Protein AF-A0A8J5V7V9-F1 (afdb_monomer)

Secondary structure (DSSP, 8-state):
-------------------------TT-TT---EEETTEE--TTS-----TTPEEEESSSGGGEEE-------------PPPPHHHHHHHHHHHHHHHHHHHHHHHHHHHHHHHHHHHHHHHHHHHHHHHHHHHHHHHHHHHHHHHHHHHHHHHHHHHHHHHHHHHHHHHHHHHHHHHHHHHHHHHHHHHHHHHHHHHHHHHHHHHHHHHHHHHHHHHHHHHHHHHHHHHHHHHHHHHHHHHHHHHHHHHHHHH-SB-TTT--B-------HHHHHHHHHHHHTS-HHHHHHHHHHHHHHHHHHHHTT-----PPP------

Structure (mmCIF, N/CA/C/O backbone):
data_AF-A0A8J5V7V9-F1
#
_entry.id   AF-A0A8J5V7V9-F1
#
loop_
_atom_site.group_PDB
_atom_site.id
_atom_site.type_symbol
_atom_site.label_atom_id
_atom_site.label_alt_id
_atom_site.label_comp_id
_atom_site.label_asym_id
_atom_site.label_entity_id
_atom_site.label_seq_id
_atom_site.pdbx_PDB_ins_code
_atom_site.Cartn_x
_atom_site.Cartn_y
_atom_site.Cartn_z
_atom_site.occupancy
_atom_site.B_iso_or_equiv
_atom_site.auth_seq_id
_atom_site.auth_comp_id
_atom_site.auth_asym_id
_atom_site.auth_atom_id
_atom_site.pdbx_PDB_model_num
ATOM 1 N N . MET A 1 1 ? -59.036 23.280 126.747 1.00 37.75 1 MET A N 1
ATOM 2 C CA . MET A 1 1 ? -60.287 23.952 126.378 1.00 37.75 1 MET A CA 1
ATOM 3 C C . MET A 1 1 ? -60.929 23.162 125.249 1.00 37.75 1 MET A C 1
ATOM 5 O O . MET A 1 1 ? -60.373 23.171 124.161 1.00 37.75 1 MET A O 1
ATOM 9 N N . ASP A 1 2 ? -61.987 22.383 125.440 1.00 35.53 2 ASP A N 1
ATOM 10 C CA . ASP A 1 2 ? -62.626 21.907 126.677 1.00 35.53 2 ASP A CA 1
ATOM 11 C C . ASP A 1 2 ? -63.242 20.525 126.376 1.00 35.53 2 ASP A C 1
ATOM 13 O O . ASP A 1 2 ? -63.658 20.267 125.251 1.00 35.53 2 ASP A O 1
ATOM 17 N N . SER A 1 3 ? -63.050 19.524 127.238 1.00 30.91 3 SER A N 1
ATOM 18 C CA . SER A 1 3 ? -63.931 19.228 128.384 1.00 30.91 3 SER A CA 1
ATOM 19 C C . SER A 1 3 ? -65.360 18.928 127.886 1.00 30.91 3 SER A C 1
ATOM 21 O O . SER A 1 3 ? -66.128 19.851 127.655 1.00 30.91 3 SER A O 1
ATOM 23 N N . SER A 1 4 ? -65.673 17.695 127.465 1.00 30.33 4 SER A N 1
ATOM 24 C CA . SER A 1 4 ? -65.945 16.490 128.290 1.00 30.33 4 SER A CA 1
ATOM 25 C C . SER A 1 4 ? -67.398 16.395 128.767 1.00 30.33 4 SER A C 1
ATOM 27 O O . SER A 1 4 ? -67.925 17.386 129.259 1.00 30.33 4 SER A O 1
ATOM 29 N N . THR A 1 5 ? -67.926 15.154 128.810 1.00 31.28 5 THR A N 1
ATOM 30 C CA . THR A 1 5 ? -69.019 14.682 129.712 1.00 31.28 5 THR A CA 1
ATOM 31 C C . THR A 1 5 ? -70.408 15.347 129.528 1.00 31.28 5 THR A C 1
ATOM 33 O O . THR A 1 5 ? -70.499 16.444 129.005 1.00 31.28 5 THR A O 1
ATOM 36 N N . SER A 1 6 ? -71.573 14.802 129.902 1.00 31.25 6 SER A N 1
ATOM 37 C CA . SER A 1 6 ? -72.083 13.469 130.315 1.00 31.25 6 SER A CA 1
ATOM 38 C C . SER A 1 6 ? -73.637 13.609 130.439 1.00 31.25 6 SER A C 1
ATOM 40 O O . SER A 1 6 ? -74.148 14.651 130.040 1.00 31.25 6 SER A O 1
ATOM 42 N N . ASN A 1 7 ? -74.495 12.715 130.956 1.00 30.55 7 ASN A N 1
ATOM 43 C CA . ASN A 1 7 ? -74.452 11.335 131.479 1.00 30.55 7 ASN A CA 1
ATOM 44 C C . ASN A 1 7 ? -75.907 10.788 131.496 1.00 30.55 7 ASN A C 1
ATOM 46 O O . ASN A 1 7 ? -76.802 11.620 131.598 1.00 30.55 7 ASN A O 1
ATOM 50 N N . GLU A 1 8 ? -76.104 9.454 131.550 1.00 33.84 8 GLU A N 1
ATOM 51 C CA . GLU A 1 8 ? -77.221 8.777 132.283 1.00 33.84 8 GLU A CA 1
ATOM 52 C C . GLU A 1 8 ? -78.686 9.160 131.916 1.00 33.84 8 GLU A C 1
ATOM 54 O O . GLU A 1 8 ? -78.959 10.050 131.121 1.00 33.84 8 GLU A O 1
ATOM 59 N N . ASP A 1 9 ? -79.742 8.575 132.487 1.00 32.31 9 ASP 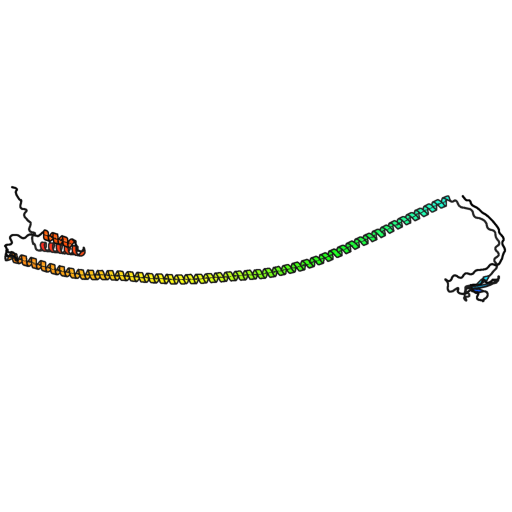A N 1
ATOM 60 C CA . ASP A 1 9 ? -80.143 7.164 132.657 1.00 32.31 9 ASP A CA 1
ATOM 61 C C . ASP A 1 9 ? -81.687 7.183 132.761 1.00 32.31 9 ASP A C 1
ATOM 63 O O . ASP A 1 9 ? -82.261 8.187 133.189 1.00 32.31 9 ASP A O 1
ATOM 67 N N . GLY A 1 10 ? -82.409 6.111 132.401 1.00 34.97 10 GLY A N 1
ATOM 68 C CA . GLY A 1 10 ? -83.882 6.177 132.475 1.00 34.97 10 GLY A CA 1
ATOM 69 C C . GLY A 1 10 ? -84.661 4.979 131.942 1.00 34.97 10 GLY A C 1
ATOM 70 O O . GLY A 1 10 ? -85.450 5.112 131.011 1.00 34.97 10 GLY A O 1
ATOM 71 N N . ASN A 1 11 ? -84.459 3.801 132.527 1.00 37.38 11 ASN A N 1
ATOM 72 C CA . ASN A 1 11 ? -85.149 2.578 132.116 1.00 37.38 11 ASN A CA 1
ATOM 73 C C . ASN A 1 11 ? -86.635 2.569 132.548 1.00 37.38 11 ASN A C 1
ATOM 75 O O . ASN A 1 11 ? -86.927 2.632 133.743 1.00 37.38 11 ASN A O 1
ATOM 79 N N . LYS A 1 12 ? -87.572 2.407 131.603 1.00 35.22 12 LYS A N 1
ATOM 80 C CA . LYS A 1 12 ? -88.967 2.029 131.891 1.00 35.22 12 LYS A CA 1
ATOM 81 C C . LYS A 1 12 ? -89.493 1.105 130.790 1.00 35.22 12 LYS A C 1
ATOM 83 O O . LYS A 1 12 ? -89.632 1.515 129.643 1.00 35.22 12 LYS A O 1
ATOM 88 N N . ILE A 1 13 ? -89.757 -0.148 131.152 1.00 33.56 13 ILE A N 1
ATOM 89 C CA . ILE A 1 13 ? -90.238 -1.192 130.241 1.00 33.56 13 ILE A CA 1
ATOM 90 C C . ILE A 1 13 ? -91.763 -1.245 130.332 1.00 33.56 13 ILE A C 1
ATOM 92 O O . ILE A 1 13 ? -92.304 -1.618 131.372 1.00 33.56 13 ILE A O 1
ATOM 96 N N . GLU A 1 14 ? -92.443 -0.910 129.239 1.00 35.53 14 GLU A N 1
ATOM 97 C CA . GLU A 1 14 ? -93.861 -1.214 129.030 1.00 35.53 14 GLU A CA 1
ATOM 98 C C . GLU A 1 14 ? -93.955 -2.351 128.002 1.00 35.53 14 GLU A C 1
ATOM 100 O O . GLU A 1 14 ? -93.303 -2.325 126.958 1.00 35.53 14 GLU A O 1
ATOM 105 N N . ALA A 1 15 ? -94.683 -3.412 128.353 1.00 39.28 15 ALA A N 1
ATOM 106 C CA . ALA A 1 15 ? -94.743 -4.641 127.571 1.00 39.28 15 ALA A CA 1
ATOM 107 C C . ALA A 1 15 ? -95.921 -4.585 126.594 1.00 39.28 15 ALA A C 1
ATOM 109 O O . ALA A 1 15 ? -97.026 -5.002 126.935 1.00 39.28 15 ALA A O 1
ATOM 110 N N . GLU A 1 16 ? -95.684 -4.091 125.379 1.00 37.75 16 GLU A N 1
ATOM 111 C CA . GLU A 1 16 ? -96.718 -4.010 124.347 1.00 37.75 16 GLU A CA 1
ATOM 112 C C . GLU A 1 16 ? -96.283 -4.641 123.018 1.00 37.75 16 GLU A C 1
ATOM 114 O O . GLU A 1 16 ? -95.283 -4.261 122.418 1.00 37.75 16 GLU A O 1
ATOM 119 N N . ASN A 1 17 ? -97.110 -5.585 122.557 1.00 41.16 17 ASN A N 1
ATOM 120 C CA . ASN A 1 17 ? -97.296 -6.014 121.168 1.00 41.16 17 ASN A CA 1
ATOM 121 C C . ASN A 1 17 ? -96.030 -6.384 120.366 1.00 41.16 17 ASN A C 1
ATOM 123 O O . ASN A 1 17 ? -95.376 -5.545 119.750 1.00 41.16 17 ASN A O 1
ATOM 127 N N . MET A 1 18 ? -95.766 -7.691 120.240 1.00 40.62 18 MET A N 1
ATOM 128 C CA . MET A 1 18 ? -94.764 -8.218 119.306 1.00 40.62 18 MET A CA 1
ATOM 129 C C . MET A 1 18 ? -95.224 -8.023 117.847 1.00 40.62 18 MET A C 1
ATOM 131 O O . MET A 1 18 ? -95.853 -8.895 117.249 1.00 40.62 18 MET A O 1
ATOM 135 N N . ILE A 1 19 ? -94.910 -6.864 117.264 1.00 45.25 19 ILE A N 1
ATOM 136 C CA . ILE A 1 19 ? -95.163 -6.563 115.850 1.00 45.25 19 ILE A CA 1
ATOM 137 C C . ILE A 1 19 ? -94.121 -7.297 114.997 1.00 45.25 19 ILE A C 1
ATOM 139 O O . ILE A 1 19 ? -92.975 -6.864 114.875 1.00 45.25 19 ILE A O 1
ATOM 143 N N . VAL A 1 20 ? -94.522 -8.404 114.368 1.00 48.47 20 VAL A N 1
ATOM 144 C CA . VAL A 1 20 ? -93.667 -9.129 113.419 1.00 48.47 20 VAL A CA 1
ATOM 145 C C . VAL A 1 20 ? -93.658 -8.394 112.074 1.00 48.47 20 VAL A C 1
ATOM 147 O O . VAL A 1 20 ? -94.521 -8.599 111.220 1.00 48.47 20 VAL A O 1
ATOM 150 N N . LEU A 1 21 ? -92.663 -7.528 111.871 1.00 42.34 21 LEU A N 1
ATOM 151 C CA . LEU A 1 21 ? -92.401 -6.882 110.581 1.00 42.34 21 LEU A CA 1
ATOM 152 C C . LEU A 1 21 ? -91.771 -7.880 109.598 1.00 42.34 21 LEU A C 1
ATOM 154 O O . LEU A 1 21 ? -90.550 -8.013 109.520 1.00 42.34 21 LEU A O 1
ATOM 158 N N . VAL A 1 22 ? -92.604 -8.571 108.815 1.00 48.69 22 VAL A N 1
ATOM 159 C CA . VAL A 1 22 ? -92.125 -9.442 107.732 1.00 48.69 22 VAL A CA 1
ATOM 160 C C . VAL A 1 22 ? -91.756 -8.603 106.509 1.00 48.69 22 VAL A C 1
ATOM 162 O O . VAL A 1 22 ? -92.592 -8.303 105.657 1.00 48.69 22 VAL A O 1
ATOM 165 N N . LYS A 1 23 ? -90.477 -8.242 106.400 1.00 42.81 23 LYS A N 1
ATOM 166 C CA . LYS A 1 23 ? -89.925 -7.625 105.192 1.00 42.81 23 LYS A CA 1
ATOM 167 C C . LYS A 1 23 ? -89.575 -8.719 104.179 1.00 42.81 23 LYS A C 1
ATOM 169 O O . LYS A 1 23 ? -88.664 -9.506 104.407 1.00 42.81 23 LYS A O 1
ATOM 174 N N . CYS A 1 24 ? -90.311 -8.780 103.071 1.00 46.19 24 CYS A N 1
ATOM 175 C CA . CYS A 1 24 ? -90.005 -9.690 101.969 1.00 46.19 24 CYS A CA 1
ATOM 176 C C . CYS A 1 24 ? -89.075 -8.990 100.971 1.00 46.19 24 CYS A C 1
ATOM 178 O O . CYS A 1 24 ? -89.521 -8.116 100.222 1.00 46.19 24 CYS A O 1
ATOM 180 N N . ASP A 1 25 ? -87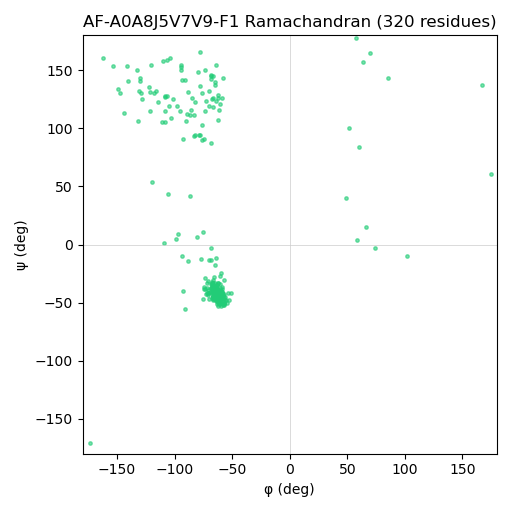.799 -9.371 100.952 1.00 42.38 25 ASP A N 1
ATOM 181 C CA . ASP A 1 25 ? -86.854 -8.870 99.955 1.00 42.38 25 ASP A CA 1
ATOM 182 C C . ASP A 1 25 ? -87.201 -9.416 98.557 1.00 42.38 25 ASP A C 1
ATOM 184 O O . ASP A 1 25 ? -87.670 -10.545 98.396 1.00 42.38 25 ASP A O 1
ATOM 188 N N . LYS A 1 26 ? -87.039 -8.575 97.528 1.00 50.69 26 LYS A N 1
ATOM 189 C CA . LYS A 1 26 ? -87.636 -8.759 96.187 1.00 50.69 26 LYS A CA 1
ATOM 190 C C . LYS A 1 26 ? -86.964 -9.825 95.303 1.00 50.69 26 LYS A C 1
ATOM 192 O O . LYS A 1 26 ? -87.270 -9.899 94.117 1.00 50.69 26 LYS A O 1
ATOM 197 N N . GLU A 1 27 ? -86.066 -10.638 95.848 1.00 52.38 27 GLU A N 1
ATOM 198 C CA . GLU A 1 27 ? -85.157 -11.486 95.061 1.00 52.38 27 GLU A CA 1
ATOM 199 C C . GLU A 1 27 ? -85.604 -12.951 94.924 1.00 52.38 27 GLU A C 1
ATOM 201 O O . GLU A 1 27 ? -84.898 -13.749 94.313 1.00 52.38 27 GLU A O 1
ATOM 206 N N . ASN A 1 28 ? -86.793 -13.318 95.422 1.00 51.34 28 ASN A N 1
ATOM 207 C CA . ASN A 1 28 ? -87.363 -14.649 95.194 1.00 51.34 28 ASN A CA 1
ATOM 208 C C . ASN A 1 28 ? -88.837 -14.583 94.725 1.00 51.34 28 ASN A C 1
ATOM 210 O O . ASN A 1 28 ? -89.722 -14.286 95.534 1.00 51.34 28 ASN A O 1
ATOM 214 N N . PRO A 1 29 ? -89.136 -14.855 93.436 1.00 55.72 29 PRO A N 1
ATOM 215 C CA . PRO A 1 29 ? -90.473 -14.666 92.866 1.00 55.72 29 PRO A CA 1
ATOM 216 C C . PRO A 1 29 ? -91.531 -15.663 93.371 1.00 55.72 29 PRO A C 1
ATOM 218 O O . PRO A 1 29 ? -92.719 -15.414 93.179 1.00 55.72 29 PRO A O 1
ATOM 221 N N . GLU A 1 30 ? -91.147 -16.757 94.040 1.00 55.12 30 GLU A N 1
ATOM 222 C CA . GLU A 1 30 ? -92.106 -17.727 94.601 1.00 55.12 30 GLU A CA 1
ATOM 223 C C . GLU A 1 30 ? -92.772 -17.256 95.913 1.00 55.12 30 GLU A C 1
ATOM 225 O O . GLU A 1 30 ? -93.771 -17.833 96.343 1.00 55.12 30 GLU A O 1
ATOM 230 N N . LEU A 1 31 ? -92.264 -16.191 96.545 1.00 57.28 31 LEU A N 1
ATOM 231 C CA . LEU A 1 31 ? -92.756 -15.650 97.823 1.00 57.28 31 LEU A CA 1
ATOM 232 C C . LEU A 1 31 ? -93.554 -14.345 97.625 1.00 57.28 31 LEU A C 1
ATOM 234 O O . LEU A 1 31 ? -93.394 -13.367 98.354 1.00 57.28 31 LEU A O 1
ATOM 238 N N . SER A 1 32 ? -94.429 -14.316 96.614 1.00 58.75 32 SER A N 1
ATOM 239 C CA . SER A 1 32 ? -95.159 -13.105 96.214 1.00 58.75 32 SER A CA 1
ATOM 240 C C . SER A 1 32 ? -96.172 -12.599 97.246 1.00 58.75 32 SER A C 1
ATOM 242 O O . SER A 1 32 ? -96.380 -11.390 97.323 1.00 58.75 32 SER A O 1
ATOM 244 N N . ASP A 1 33 ? -96.779 -13.476 98.050 1.00 69.62 33 ASP A N 1
ATOM 245 C CA . ASP A 1 33 ? -97.974 -13.165 98.845 1.00 69.62 33 ASP A CA 1
ATOM 246 C C . ASP A 1 33 ? -97.954 -13.794 100.242 1.00 69.62 33 ASP A C 1
ATOM 248 O O . ASP A 1 33 ? -97.556 -14.950 100.414 1.00 69.62 33 ASP A O 1
ATOM 252 N N . ILE A 1 34 ? -98.437 -13.033 101.230 1.00 73.38 34 ILE A N 1
ATOM 253 C CA . ILE A 1 34 ? -98.563 -13.447 102.632 1.00 73.38 34 ILE A CA 1
ATOM 254 C C . ILE A 1 34 ? -100.046 -13.649 102.945 1.00 73.38 34 ILE A C 1
A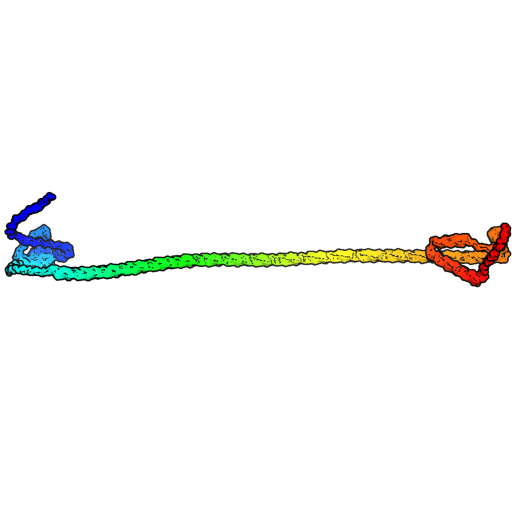TOM 256 O O . ILE A 1 34 ? -100.861 -12.747 102.744 1.00 73.38 34 ILE A O 1
ATOM 260 N N . TYR A 1 35 ? -100.392 -14.822 103.468 1.00 74.50 35 TYR A N 1
ATOM 261 C CA . TYR A 1 35 ? -101.744 -15.166 103.892 1.00 74.50 35 TYR A CA 1
ATOM 262 C C . TYR A 1 35 ? -101.769 -15.455 105.392 1.00 74.50 35 TYR A C 1
ATOM 264 O O . TYR A 1 35 ? -100.988 -16.274 105.877 1.00 74.50 35 TYR A O 1
ATOM 272 N N . ILE A 1 36 ? -102.704 -14.844 106.119 1.00 75.19 36 ILE A N 1
ATOM 273 C CA . ILE A 1 36 ? -102.995 -15.175 107.520 1.00 75.19 36 ILE A CA 1
ATOM 274 C C . ILE A 1 36 ? -104.409 -15.755 107.574 1.00 75.19 36 ILE A C 1
ATOM 276 O O . ILE A 1 36 ? -105.361 -15.143 107.095 1.00 75.19 36 ILE A O 1
ATOM 280 N N . ASN A 1 37 ? -104.546 -16.982 108.087 1.00 70.25 37 ASN A N 1
ATOM 281 C CA . ASN A 1 37 ? -105.817 -17.723 108.151 1.00 70.25 37 ASN A CA 1
ATOM 282 C C . ASN A 1 37 ? -106.610 -17.745 106.820 1.00 70.25 37 ASN A C 1
ATOM 284 O O . ASN A 1 37 ? -107.837 -17.679 106.814 1.00 70.25 37 ASN A O 1
ATOM 288 N N . LYS A 1 38 ? -105.896 -17.896 105.690 1.00 68.94 38 LYS A N 1
ATOM 289 C CA . LYS A 1 38 ? -106.385 -17.861 104.288 1.00 68.94 38 LYS A CA 1
ATOM 290 C C . LYS A 1 38 ? -106.761 -16.480 103.722 1.00 68.94 38 LYS A C 1
ATOM 292 O O . LYS A 1 38 ? -107.046 -16.404 102.530 1.00 68.94 38 LYS A O 1
ATOM 297 N N . ASN A 1 39 ? -106.695 -15.401 104.497 1.00 71.12 39 ASN A N 1
ATOM 298 C CA . ASN A 1 39 ? -106.875 -14.040 103.984 1.00 71.12 39 ASN A CA 1
ATOM 299 C C . ASN A 1 39 ? -105.526 -13.477 103.510 1.00 71.12 39 ASN A C 1
ATOM 301 O O . ASN A 1 39 ? -104.541 -13.573 104.241 1.00 71.12 39 ASN A O 1
ATOM 305 N N . ASN A 1 40 ? -105.467 -12.900 102.305 1.00 72.81 40 ASN A N 1
ATOM 306 C CA . ASN A 1 40 ? -104.272 -12.200 101.811 1.00 72.81 40 ASN A CA 1
ATOM 307 C C . ASN A 1 40 ? -104.081 -10.892 102.599 1.00 72.81 40 ASN A C 1
ATOM 309 O O . ASN A 1 40 ? -105.040 -10.142 102.800 1.00 72.81 40 ASN A O 1
ATOM 313 N N . VAL A 1 41 ? -102.859 -10.639 103.066 1.00 73.88 41 VAL A N 1
ATOM 314 C CA . VAL A 1 41 ? -102.520 -9.484 103.903 1.00 73.88 41 VAL A CA 1
ATOM 315 C C . VAL A 1 41 ? -101.690 -8.490 103.096 1.00 73.88 41 VAL A C 1
ATOM 317 O O . VAL A 1 41 ? -100.663 -8.837 102.514 1.00 73.88 41 VAL A O 1
ATOM 320 N N . ASN A 1 42 ? -102.129 -7.229 103.082 1.00 66.06 42 ASN A N 1
ATOM 321 C CA . ASN A 1 42 ? -101.430 -6.154 102.387 1.00 66.06 42 ASN A CA 1
ATOM 322 C C . ASN A 1 42 ? -100.072 -5.869 103.059 1.00 66.06 42 ASN A C 1
ATOM 324 O O . ASN A 1 42 ? -100.019 -5.595 104.257 1.00 66.06 42 ASN A O 1
ATOM 328 N N . LYS A 1 43 ? -98.995 -5.894 102.265 1.00 64.12 43 LYS A N 1
ATOM 329 C CA . LYS A 1 43 ? -97.597 -5.741 102.706 1.00 64.12 43 LYS A CA 1
ATOM 330 C C . LYS A 1 43 ? -97.298 -4.416 103.415 1.00 64.12 43 LYS A C 1
ATOM 332 O O . LYS A 1 43 ? -96.373 -4.370 104.218 1.00 64.12 43 LYS A O 1
ATOM 337 N N . ASP A 1 44 ? -98.087 -3.374 103.155 1.00 58.66 44 ASP A N 1
ATOM 338 C CA . ASP A 1 44 ? -97.843 -2.019 103.662 1.00 58.66 44 ASP A CA 1
ATOM 339 C C . ASP A 1 44 ? -98.647 -1.685 104.937 1.00 58.66 44 ASP A C 1
ATOM 341 O O . ASP A 1 44 ? -98.680 -0.530 105.368 1.00 58.66 44 ASP A O 1
ATOM 345 N N . LYS A 1 45 ? -99.322 -2.668 105.559 1.00 62.34 45 LYS A N 1
ATOM 346 C CA . LYS A 1 45 ? -100.029 -2.485 106.840 1.00 62.34 45 LYS A CA 1
ATOM 347 C C . LYS A 1 45 ? -99.674 -3.581 107.853 1.00 62.34 45 LYS A C 1
ATOM 349 O O . LYS A 1 45 ? -99.764 -4.758 107.511 1.00 62.34 45 LYS A O 1
ATOM 354 N N . PRO A 1 46 ? -99.335 -3.230 109.110 1.00 62.97 46 PRO A N 1
ATOM 355 C CA . PRO A 1 46 ? -99.103 -4.224 110.152 1.00 62.97 46 PRO A CA 1
ATOM 356 C C . PRO A 1 46 ? -100.399 -4.985 110.462 1.00 62.97 46 PRO A C 1
ATOM 358 O O . PRO A 1 46 ? -101.471 -4.387 110.568 1.00 62.97 46 PRO A O 1
ATOM 361 N N . TYR A 1 47 ? -100.289 -6.302 110.626 1.00 66.19 47 TYR A N 1
ATOM 362 C CA . TYR A 1 47 ? -101.400 -7.184 110.980 1.00 66.19 47 TYR A CA 1
ATOM 363 C C . TYR A 1 47 ? -101.133 -7.814 112.349 1.00 66.19 47 TYR A C 1
ATOM 365 O O . TYR A 1 47 ? -100.038 -8.312 112.600 1.00 66.19 47 TYR A O 1
ATOM 373 N N . VAL A 1 48 ? -102.127 -7.790 113.238 1.00 66.44 48 VAL A N 1
ATOM 374 C CA . VAL A 1 48 ? -102.006 -8.341 114.596 1.00 66.44 48 VAL A CA 1
ATOM 375 C C . VAL A 1 48 ? -102.333 -9.833 114.566 1.00 66.44 48 VAL A C 1
ATOM 377 O O . VAL A 1 48 ? -103.477 -10.219 114.329 1.00 66.44 48 VAL A O 1
ATOM 380 N N . THR A 1 49 ? -101.322 -10.672 114.790 1.00 65.50 49 THR A N 1
ATOM 381 C CA . THR A 1 49 ? -101.464 -12.132 114.890 1.00 65.50 49 THR A CA 1
ATOM 382 C C . THR A 1 49 ? -101.704 -12.575 116.328 1.00 65.50 49 THR A C 1
ATOM 384 O O . THR A 1 49 ? -101.054 -12.077 117.246 1.00 65.50 49 THR A O 1
ATOM 387 N N . HIS A 1 50 ? -102.566 -13.568 116.510 1.00 68.06 50 HIS A N 1
ATOM 388 C CA . HIS A 1 50 ? -102.871 -14.191 117.795 1.00 68.06 50 HIS A CA 1
ATOM 389 C C . HIS A 1 50 ? -102.240 -15.591 117.886 1.00 68.06 50 HIS A C 1
ATOM 391 O O . HIS A 1 50 ? -101.925 -16.230 116.878 1.00 68.06 50 HIS A O 1
ATOM 397 N N . ILE A 1 51 ? -102.049 -16.091 119.109 1.00 67.62 51 ILE A N 1
ATOM 398 C CA . ILE A 1 51 ? -101.553 -17.455 119.340 1.00 67.62 51 ILE A CA 1
ATOM 399 C C . ILE A 1 51 ? -102.567 -18.450 118.751 1.00 67.62 51 ILE A C 1
ATOM 401 O O . ILE A 1 51 ? -103.750 -18.399 119.079 1.00 67.62 51 ILE A O 1
ATOM 405 N N . GLY A 1 52 ? -102.100 -19.347 117.878 1.00 66.75 52 GLY A N 1
ATOM 406 C CA . GLY A 1 52 ? -102.939 -20.264 117.098 1.00 66.75 52 GLY A CA 1
ATOM 407 C C . GLY A 1 52 ? -103.169 -19.868 115.631 1.00 66.75 52 GLY A C 1
ATOM 408 O O . GLY A 1 52 ? -103.659 -20.703 114.871 1.00 66.75 52 GLY A O 1
ATOM 409 N N . ASP A 1 53 ? -102.783 -18.661 115.201 1.00 76.50 53 ASP A N 1
ATOM 410 C CA . ASP A 1 53 ? -102.913 -18.242 113.797 1.00 76.50 53 ASP A CA 1
ATOM 411 C C . ASP A 1 53 ? -101.976 -19.015 112.854 1.00 76.50 53 ASP A C 1
ATOM 413 O O . ASP A 1 53 ? -100.836 -19.350 113.196 1.00 76.50 53 ASP A O 1
ATOM 417 N N . PHE A 1 54 ? -102.450 -19.250 111.624 1.00 71.06 54 PHE A N 1
ATOM 418 C CA . PHE A 1 54 ? -101.662 -19.829 110.537 1.00 71.06 54 PHE A CA 1
ATOM 419 C C . PHE A 1 54 ? -101.128 -18.748 109.598 1.00 71.06 54 PHE A C 1
ATOM 421 O O . PHE A 1 54 ? -101.910 -18.078 108.919 1.00 71.06 54 PHE A O 1
ATOM 428 N N . ILE A 1 55 ? -99.803 -18.660 109.490 1.00 75.94 55 ILE A N 1
ATOM 429 C CA . ILE A 1 55 ? -99.096 -17.783 108.551 1.00 75.94 55 ILE A CA 1
ATOM 430 C C . ILE A 1 55 ? -98.620 -18.639 107.375 1.00 75.94 55 ILE A C 1
ATOM 432 O O . ILE A 1 55 ? -97.948 -19.654 107.573 1.00 75.94 55 ILE A O 1
ATOM 436 N N . GLN A 1 56 ? -98.976 -18.257 106.151 1.00 75.31 56 GLN A N 1
ATOM 437 C CA . GLN A 1 56 ? -98.609 -18.976 104.936 1.00 75.31 56 GLN A CA 1
ATOM 438 C C . GLN A 1 56 ? -97.990 -18.027 103.906 1.00 75.31 56 GLN A C 1
ATOM 440 O O . GLN A 1 56 ? -98.562 -16.987 103.583 1.00 75.31 56 GLN A O 1
ATOM 445 N N . PHE A 1 57 ? -96.838 -18.416 103.362 1.00 68.56 57 PHE A N 1
ATOM 446 C CA . PHE A 1 57 ? -96.141 -17.680 102.308 1.00 68.56 57 PHE A CA 1
ATOM 447 C C . PHE A 1 57 ? -96.337 -18.407 100.971 1.00 68.56 57 PHE A C 1
ATOM 449 O O . PHE A 1 57 ? -95.935 -19.564 100.835 1.00 68.56 57 PHE A O 1
ATOM 456 N N . SER A 1 58 ? -96.958 -17.738 99.992 1.00 68.06 58 SER A N 1
ATOM 457 C CA . SER A 1 58 ? -97.503 -18.296 98.736 1.00 68.06 58 SER A CA 1
ATOM 458 C C . SER A 1 58 ? -98.753 -19.188 98.879 1.00 68.06 58 SER A C 1
ATOM 460 O O . SER A 1 58 ? -99.076 -19.713 99.944 1.00 68.06 58 SER A O 1
ATOM 462 N N . VAL A 1 59 ? -99.437 -19.432 97.754 1.00 66.12 59 VAL A N 1
ATOM 463 C CA . VAL A 1 59 ? -100.538 -20.414 97.637 1.00 66.12 59 VAL A CA 1
ATOM 464 C C . VAL A 1 59 ? -100.101 -21.872 97.867 1.00 66.12 59 VAL A C 1
ATOM 466 O O . VAL A 1 59 ? -100.949 -22.741 98.060 1.00 66.12 59 VAL A O 1
ATOM 469 N N . SER A 1 60 ? -98.796 -22.160 97.902 1.00 63.75 60 SER A N 1
ATOM 470 C CA . SER A 1 60 ? -98.264 -23.498 98.173 1.00 63.75 60 SER A CA 1
ATOM 471 C C . SER A 1 60 ? -98.354 -23.858 99.658 1.00 63.75 60 SER A C 1
ATOM 473 O O . SER A 1 60 ? -97.863 -23.132 100.522 1.00 63.75 60 SER A O 1
ATOM 475 N N . HIS A 1 61 ? -98.895 -25.037 99.974 1.00 61.28 61 HIS A N 1
ATOM 476 C CA . HIS A 1 61 ? -98.959 -25.543 101.353 1.00 61.28 61 HIS A CA 1
ATOM 477 C C . HIS A 1 61 ? -97.593 -25.905 101.969 1.00 61.28 61 HIS A C 1
ATOM 479 O O . HIS A 1 61 ? -97.544 -26.257 103.146 1.00 61.28 61 HIS A O 1
ATOM 485 N N . LYS A 1 62 ? -96.484 -25.805 101.217 1.00 60.34 62 LYS A N 1
ATOM 486 C CA . LYS A 1 62 ? -95.126 -26.102 101.711 1.00 60.34 62 LYS A CA 1
ATOM 487 C C . LYS A 1 62 ? -94.636 -25.143 102.804 1.00 60.34 62 LYS A C 1
ATOM 489 O O . LYS A 1 62 ? -93.825 -25.551 103.627 1.00 60.34 62 LYS A O 1
ATOM 494 N N . PHE A 1 63 ? -95.121 -23.900 102.830 1.00 64.12 63 PHE A N 1
ATOM 495 C CA . PHE A 1 63 ? -94.633 -22.842 103.728 1.00 64.12 63 PHE A CA 1
ATOM 496 C C . PHE A 1 63 ? -95.738 -22.329 104.656 1.00 64.12 63 PHE A C 1
ATOM 498 O O . PHE A 1 63 ? -96.040 -21.136 104.689 1.00 64.12 63 PHE A O 1
ATOM 505 N N . LYS A 1 64 ? -96.378 -23.255 105.382 1.00 66.69 64 LYS A N 1
ATOM 506 C CA . LYS A 1 64 ? -97.440 -22.966 106.351 1.00 66.69 64 LYS A CA 1
ATOM 507 C C . LYS A 1 64 ? -96.934 -23.175 107.781 1.00 66.69 64 LYS A C 1
ATOM 509 O O . LYS A 1 64 ? -96.663 -24.301 108.190 1.00 66.69 64 LYS A O 1
ATOM 514 N N . PHE A 1 65 ? -96.870 -22.091 108.541 1.00 71.06 65 PHE A N 1
ATOM 515 C CA . PHE A 1 65 ? -96.420 -22.043 109.931 1.00 71.06 65 PHE A CA 1
ATOM 516 C C . PHE A 1 65 ? -97.606 -21.752 110.861 1.00 71.06 65 PHE A C 1
ATOM 518 O O . PHE A 1 65 ? -98.627 -21.224 110.418 1.00 71.06 65 PHE A O 1
ATOM 525 N N . TYR A 1 66 ? -97.489 -22.101 112.143 1.00 66.25 66 TYR A N 1
ATOM 526 C CA . TYR A 1 66 ? -98.490 -21.781 113.165 1.00 66.25 66 TYR A CA 1
ATOM 527 C C . TYR A 1 66 ? -97.821 -21.150 114.386 1.00 66.25 66 TYR A C 1
ATOM 529 O O . TYR A 1 66 ? -96.726 -21.560 114.776 1.00 66.25 66 TYR A O 1
ATOM 537 N N . VAL A 1 67 ? -98.465 -20.145 114.978 1.00 66.31 67 VAL A N 1
ATOM 538 C CA . VAL A 1 67 ? -97.927 -19.425 116.142 1.00 66.31 67 VAL A CA 1
ATOM 539 C C . VAL A 1 67 ? -98.222 -20.212 117.420 1.00 66.31 67 VAL A C 1
ATOM 541 O O . VAL A 1 67 ? -99.384 -20.480 117.729 1.00 66.31 67 VAL A O 1
ATOM 544 N N . LYS A 1 68 ? -97.179 -20.563 118.182 1.00 54.75 68 LYS A N 1
ATOM 545 C CA . LYS A 1 68 ? -97.280 -21.233 119.488 1.00 54.75 68 LYS A CA 1
ATOM 546 C C . LYS A 1 68 ? -96.424 -20.505 120.524 1.00 54.75 68 LYS A C 1
ATOM 548 O O . LYS A 1 68 ? -95.336 -20.036 120.208 1.00 54.75 68 LYS A O 1
ATOM 553 N N . GLU A 1 69 ? -96.922 -20.441 121.752 1.00 48.81 69 GLU A N 1
ATOM 554 C CA . GLU A 1 69 ? -96.224 -19.860 122.899 1.00 48.81 69 GLU A CA 1
ATOM 555 C C . GLU A 1 69 ? -94.956 -20.654 123.271 1.00 48.81 69 GLU A C 1
ATOM 557 O O . GLU A 1 69 ? -94.948 -21.890 123.234 1.00 48.81 69 GLU A O 1
ATOM 562 N N . PHE A 1 70 ? -93.888 -19.936 123.628 1.00 46.25 70 PHE A N 1
ATOM 563 C CA . PHE A 1 70 ? -92.587 -20.490 124.006 1.00 46.25 70 PHE A CA 1
ATOM 564 C C . PHE A 1 70 ? -92.242 -20.028 125.426 1.00 46.25 70 PHE A C 1
ATOM 566 O O . PHE A 1 70 ? -92.067 -18.835 125.663 1.00 46.25 70 PHE A O 1
ATOM 573 N N . ILE A 1 71 ? -92.166 -20.966 126.374 1.00 45.09 71 ILE A N 1
ATOM 574 C CA . ILE A 1 71 ? -91.853 -20.689 127.783 1.00 45.09 71 ILE A CA 1
ATOM 575 C C . ILE A 1 71 ? -90.467 -21.263 128.079 1.00 45.09 71 ILE A C 1
ATOM 577 O O . ILE A 1 71 ? -90.311 -22.478 128.208 1.00 45.09 71 ILE A O 1
ATOM 581 N N . GLU A 1 72 ? -89.462 -20.395 128.187 1.00 45.09 72 GLU A N 1
ATOM 582 C CA . GLU A 1 72 ? -88.075 -20.790 128.449 1.00 45.09 72 GLU A CA 1
ATOM 583 C C . GLU A 1 72 ? -87.697 -20.527 129.917 1.00 45.09 72 GLU A C 1
ATOM 585 O O . GLU A 1 72 ? -87.554 -19.388 130.354 1.00 45.09 72 GLU A O 1
ATOM 590 N N . ASN A 1 73 ? -87.547 -21.605 130.694 1.00 37.28 73 ASN A N 1
ATOM 591 C CA . ASN A 1 73 ? -87.160 -21.569 132.108 1.00 37.28 73 ASN A CA 1
ATOM 592 C C . ASN A 1 73 ? -85.721 -22.095 132.286 1.00 37.28 73 ASN A C 1
ATOM 594 O O . ASN A 1 73 ? -85.514 -23.309 132.260 1.00 37.28 73 ASN A O 1
ATOM 598 N N . GLY A 1 74 ? -84.730 -21.229 132.538 1.00 38.06 74 GLY A N 1
ATOM 599 C CA . GLY A 1 74 ? -83.383 -21.676 132.945 1.00 38.06 74 GLY A CA 1
ATOM 600 C C . GLY A 1 74 ? -82.279 -20.598 132.899 1.00 38.06 74 GLY A C 1
ATOM 601 O 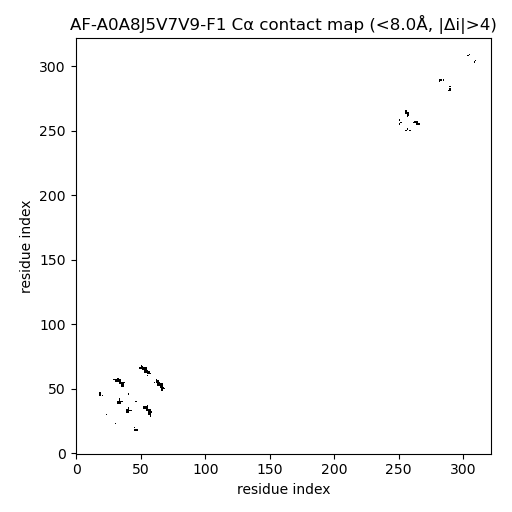O . GLY A 1 74 ? -82.225 -19.842 131.934 1.00 38.06 74 GLY A O 1
ATOM 602 N N . PRO A 1 75 ? -81.379 -20.494 133.905 1.00 44.62 75 PRO A N 1
ATOM 603 C CA . PRO A 1 75 ? -80.450 -19.363 134.031 1.00 44.62 75 PRO A CA 1
ATOM 604 C C . PRO A 1 75 ? -79.054 -19.583 133.409 1.00 44.62 75 PRO A C 1
ATOM 606 O O . PRO A 1 75 ? -78.496 -20.681 133.422 1.00 44.62 75 PRO A O 1
ATOM 609 N N . ALA A 1 76 ? -78.434 -18.490 132.952 1.00 42.00 76 ALA A N 1
ATOM 610 C CA . ALA A 1 76 ? -77.112 -18.480 132.320 1.00 42.00 76 ALA A CA 1
ATOM 611 C C . ALA A 1 76 ? -75.924 -18.552 133.310 1.00 42.00 76 ALA A C 1
ATOM 613 O O . ALA A 1 76 ? -75.958 -17.979 134.400 1.00 42.00 76 ALA A O 1
ATOM 614 N N . LYS A 1 77 ? -74.811 -19.176 132.886 1.00 43.44 77 LYS A N 1
ATOM 615 C CA . LYS A 1 77 ? -73.500 -19.149 133.573 1.00 43.44 77 LYS A CA 1
ATOM 616 C C . LYS A 1 77 ? -72.404 -18.601 132.646 1.00 43.44 77 LYS A C 1
ATOM 618 O O . LYS A 1 77 ? -72.316 -18.999 131.487 1.00 43.44 77 LYS A O 1
ATOM 623 N N . LYS A 1 78 ? -71.555 -17.704 133.165 1.00 46.56 78 LYS A N 1
ATOM 624 C CA . LYS A 1 78 ? -70.428 -17.077 132.438 1.00 46.56 78 LYS A CA 1
ATOM 625 C C . LYS A 1 78 ? -69.260 -18.062 132.227 1.00 46.56 78 LYS A C 1
ATOM 627 O O . LYS A 1 78 ? -69.040 -18.933 133.065 1.00 46.56 78 LYS A O 1
ATOM 632 N N . LYS A 1 79 ? -68.488 -17.889 131.143 1.00 46.00 79 LYS A N 1
ATOM 633 C CA . LYS A 1 79 ? -67.231 -18.622 130.862 1.00 46.00 79 LYS A CA 1
ATOM 634 C C . LYS A 1 79 ? -65.983 -17.761 131.118 1.00 46.00 79 LYS A C 1
ATOM 636 O O . LYS A 1 79 ? -66.062 -16.537 131.184 1.00 46.00 79 LYS A O 1
ATOM 641 N N . GLN A 1 80 ? -64.850 -18.440 131.290 1.00 43.41 80 GLN A N 1
ATOM 642 C CA . GLN A 1 80 ? -63.555 -17.923 131.753 1.00 43.41 80 GLN A CA 1
ATOM 643 C C . GLN A 1 80 ? -62.628 -17.548 130.572 1.00 43.41 80 GLN A C 1
ATOM 645 O O . GLN A 1 80 ? -62.790 -18.078 129.474 1.00 43.41 80 GLN A O 1
ATOM 650 N N . ARG A 1 81 ? -61.682 -16.619 130.783 1.00 40.19 81 ARG A N 1
ATOM 651 C CA . ARG A 1 81 ? -60.812 -16.020 129.745 1.00 40.19 81 ARG A CA 1
ATOM 652 C C . ARG A 1 81 ? -59.473 -16.777 129.626 1.00 40.19 81 ARG A C 1
ATOM 654 O O . ARG A 1 81 ? -58.937 -17.195 130.648 1.00 40.19 81 ARG A O 1
ATOM 661 N N . ILE A 1 82 ? -58.960 -16.952 128.405 1.00 54.78 82 ILE A N 1
ATOM 662 C CA . ILE A 1 82 ? -57.667 -17.607 128.094 1.00 54.78 82 ILE A CA 1
ATOM 663 C C . ILE A 1 82 ? -56.556 -16.544 127.980 1.00 54.78 82 ILE A C 1
ATOM 665 O O . ILE A 1 82 ? -56.854 -15.389 127.678 1.00 54.78 82 ILE A O 1
ATOM 669 N N . ASP A 1 83 ? -55.304 -16.932 128.252 1.00 56.78 83 ASP A N 1
ATOM 670 C CA . ASP A 1 83 ? -54.126 -16.052 128.221 1.00 56.78 83 ASP A CA 1
ATOM 671 C C . ASP A 1 83 ? -53.746 -15.562 126.808 1.00 56.78 83 ASP A C 1
ATOM 673 O O . ASP A 1 83 ? -53.860 -16.277 125.811 1.00 56.78 83 ASP A O 1
ATOM 677 N N . GLU A 1 84 ? -53.266 -14.322 126.746 1.00 56.31 84 GLU A N 1
ATOM 678 C CA . GLU A 1 84 ? -53.118 -13.530 125.523 1.00 56.31 84 GLU A CA 1
ATOM 679 C C . GLU A 1 84 ? -51.714 -13.660 124.890 1.00 56.31 84 GLU A C 1
ATOM 681 O O . GLU A 1 84 ? -51.498 -13.242 123.751 1.00 56.31 84 GLU A O 1
ATOM 686 N N . SER A 1 85 ? -50.749 -14.280 125.586 1.00 58.19 85 SER A N 1
ATOM 687 C CA . SER A 1 85 ? -49.365 -14.434 125.104 1.00 58.19 85 SER A CA 1
ATOM 688 C C . SER A 1 85 ? -49.215 -15.508 124.014 1.00 58.19 85 SER A C 1
ATOM 690 O O . SER A 1 85 ? -48.644 -15.246 122.954 1.00 58.19 85 SER A O 1
ATOM 692 N N . VAL A 1 86 ? -49.802 -16.691 124.226 1.00 61.41 86 VAL A N 1
ATOM 693 C CA . VAL A 1 86 ? -49.731 -17.840 123.301 1.00 61.41 86 VAL A CA 1
ATOM 694 C C . VAL A 1 86 ? -50.467 -17.548 121.991 1.00 61.41 86 VAL A C 1
ATOM 696 O O . VAL A 1 86 ? -49.987 -17.888 120.910 1.00 61.41 86 VAL A O 1
ATOM 699 N N . PHE A 1 87 ? -51.604 -16.851 122.071 1.00 59.28 87 PHE A N 1
ATOM 700 C CA . PHE A 1 87 ? -52.375 -16.442 120.894 1.00 59.28 87 PHE A CA 1
ATOM 701 C C . PHE A 1 87 ? -51.573 -15.474 120.002 1.00 59.28 87 PHE A C 1
ATOM 703 O O . PHE A 1 87 ? -51.636 -15.554 118.776 1.00 59.28 87 PHE A O 1
ATOM 710 N N . ASN A 1 88 ? -50.749 -14.608 120.605 1.00 70.38 88 ASN A N 1
ATOM 711 C CA . ASN A 1 88 ? -49.878 -13.681 119.883 1.00 70.38 88 ASN A CA 1
ATOM 712 C C . ASN A 1 88 ? -48.693 -14.363 119.168 1.00 70.38 88 ASN A C 1
ATOM 714 O O . ASN A 1 88 ? -48.268 -13.872 118.123 1.00 70.38 88 ASN A O 1
ATOM 718 N N . GLU A 1 89 ? -48.149 -15.472 119.680 1.00 74.75 89 GLU A N 1
ATOM 719 C CA . GLU A 1 89 ? -47.087 -16.232 118.990 1.00 74.75 89 GLU A CA 1
ATOM 720 C C . GLU A 1 89 ? -47.615 -16.972 117.754 1.00 74.75 89 GLU A C 1
ATOM 722 O O . GLU A 1 89 ? -47.008 -16.911 116.683 1.00 74.75 89 GLU A O 1
ATOM 727 N N . GLU A 1 90 ? -48.776 -17.616 117.868 1.00 73.50 90 GLU A N 1
ATOM 728 C CA . GLU A 1 90 ? -49.382 -18.338 116.746 1.00 73.50 90 GLU A CA 1
ATOM 729 C C . GLU A 1 90 ? -49.855 -17.369 115.645 1.00 73.50 90 GLU A C 1
ATOM 731 O O . GLU A 1 90 ? -49.614 -17.610 114.462 1.00 73.50 90 GLU A O 1
ATOM 736 N N . ILE A 1 91 ? -50.389 -16.195 116.015 1.00 75.12 91 ILE A N 1
ATOM 737 C CA . ILE A 1 91 ? -50.664 -15.105 115.061 1.00 75.12 91 ILE A CA 1
ATOM 738 C C . ILE A 1 91 ? -49.386 -14.643 114.342 1.00 75.12 91 ILE A C 1
ATOM 740 O O . ILE A 1 91 ? -49.435 -14.381 113.140 1.00 75.12 91 ILE A O 1
ATOM 744 N N . LYS A 1 92 ? -48.234 -14.547 115.025 1.00 78.94 92 LYS A N 1
ATOM 745 C CA . LYS A 1 92 ? -46.957 -14.196 114.371 1.00 78.94 92 LYS A CA 1
ATOM 746 C C . LYS A 1 92 ? -46.520 -15.264 113.368 1.00 78.94 92 LYS A C 1
ATOM 748 O O . LYS A 1 92 ? -46.084 -14.903 112.280 1.00 78.94 92 LYS A O 1
ATOM 753 N N . ARG A 1 93 ? -46.667 -16.556 113.689 1.00 79.50 93 ARG A N 1
ATOM 754 C CA . ARG A 1 93 ? -46.355 -17.656 112.756 1.00 79.50 93 ARG A CA 1
ATOM 755 C C . ARG A 1 93 ? -47.260 -17.655 111.531 1.00 79.50 93 ARG A C 1
ATOM 757 O O . ARG A 1 93 ? -46.763 -17.777 110.416 1.00 79.50 93 ARG A O 1
ATOM 764 N N . GLN A 1 94 ? -48.565 -17.470 111.723 1.00 78.69 94 GLN A N 1
ATOM 765 C CA . GLN A 1 94 ? -49.525 -17.412 110.618 1.00 78.69 94 GLN A CA 1
ATOM 766 C C . GLN A 1 94 ? -49.286 -16.194 109.717 1.00 78.69 94 GLN A C 1
ATOM 768 O O . GLN A 1 94 ? -49.368 -16.325 108.498 1.00 78.69 94 GLN A O 1
ATOM 773 N N . LYS A 1 95 ? -48.910 -15.042 110.292 1.00 81.44 95 LYS A N 1
ATOM 774 C CA . LYS A 1 95 ? -48.464 -13.868 109.525 1.00 81.44 95 LYS A CA 1
ATOM 775 C C . LYS A 1 95 ? -47.185 -14.144 108.739 1.00 81.44 95 LYS A C 1
ATOM 777 O O . LYS A 1 95 ? -47.199 -13.963 107.532 1.00 81.44 95 LYS A O 1
ATOM 782 N N . ALA A 1 96 ? -46.137 -14.668 109.376 1.00 80.38 96 ALA A N 1
ATOM 783 C CA . ALA A 1 96 ? -44.872 -14.973 108.702 1.00 80.38 96 ALA A CA 1
ATOM 784 C C . ALA A 1 96 ? -45.041 -15.981 107.547 1.00 80.38 96 ALA A C 1
ATOM 786 O O . ALA A 1 96 ? -44.465 -15.800 106.480 1.00 80.38 96 ALA A O 1
ATOM 787 N N . PHE A 1 97 ? -45.879 -17.010 107.722 1.00 87.25 97 PHE A N 1
ATOM 788 C CA . PHE A 1 97 ? -46.197 -17.958 106.650 1.00 87.25 97 PHE A CA 1
ATOM 789 C C . PHE A 1 97 ? -47.013 -17.312 105.517 1.00 87.25 97 PHE A C 1
ATOM 791 O O . PHE A 1 97 ? -46.760 -17.585 104.345 1.00 87.25 97 PHE A O 1
ATOM 798 N N . ALA A 1 98 ? -47.975 -16.440 105.837 1.00 83.50 98 ALA A N 1
ATOM 799 C CA . ALA A 1 98 ? -48.722 -15.691 104.827 1.00 83.50 98 ALA A CA 1
ATOM 800 C C . ALA A 1 98 ? -47.813 -14.728 104.039 1.00 83.50 98 ALA A C 1
ATOM 802 O O . ALA A 1 98 ? -47.893 -14.691 102.814 1.00 83.50 98 ALA A O 1
ATOM 803 N N . GLU A 1 99 ? -46.910 -14.024 104.726 1.00 87.19 99 GLU A N 1
ATOM 804 C CA . GLU A 1 99 ? -45.888 -13.145 104.142 1.00 87.19 99 GLU A CA 1
ATOM 805 C C . GLU A 1 99 ? -44.923 -13.929 103.229 1.00 87.19 99 GLU A C 1
ATOM 807 O O . GLU A 1 99 ? -44.613 -13.471 102.130 1.00 87.19 99 GLU A O 1
ATOM 812 N N . GLU A 1 100 ? -44.507 -15.143 103.612 1.00 88.94 100 GLU A N 1
ATOM 813 C CA . GLU A 1 100 ? -43.674 -16.025 102.777 1.00 88.94 100 GLU A CA 1
ATOM 814 C C . GLU A 1 100 ? -44.409 -16.500 101.508 1.00 88.94 100 GLU A C 1
ATOM 816 O O . GLU A 1 100 ? -43.842 -16.482 100.412 1.00 88.94 100 GLU A O 1
ATOM 821 N N . GLN A 1 101 ? -45.690 -16.878 101.613 1.00 86.62 101 GLN A N 1
ATOM 822 C CA . GLN A 1 101 ? -46.504 -17.241 100.443 1.00 86.62 101 GLN A CA 1
ATOM 823 C C . GLN A 1 101 ? -46.786 -16.035 99.533 1.00 86.62 101 GLN A C 1
ATOM 825 O O . GLN A 1 101 ? -46.836 -16.189 98.310 1.00 86.62 101 GLN A O 1
ATOM 830 N N . GLU A 1 102 ? -46.944 -14.836 100.098 1.00 89.06 102 GLU A N 1
ATOM 831 C CA . GLU A 1 102 ? -47.082 -13.592 99.337 1.00 89.06 102 GLU A CA 1
ATOM 832 C C . GLU A 1 102 ? -45.782 -13.252 98.593 1.00 89.06 102 GLU A C 1
ATOM 834 O O . GLU A 1 102 ? -45.827 -12.944 97.401 1.00 89.06 102 GLU A O 1
ATOM 839 N N . LEU A 1 103 ? -44.624 -13.382 99.250 1.00 91.88 103 LEU A N 1
ATOM 840 C CA . LEU A 1 103 ? -43.309 -13.201 98.632 1.00 91.88 103 LEU A CA 1
ATOM 841 C C . LEU A 1 103 ? -43.111 -14.172 97.459 1.00 91.88 103 LEU A C 1
ATOM 843 O O . LEU A 1 103 ? -42.743 -13.755 96.364 1.00 91.88 103 LEU A O 1
ATOM 847 N N . LYS A 1 104 ? -43.439 -15.452 97.658 1.00 92.44 104 LYS A N 1
ATOM 848 C CA . LYS A 1 104 ? -43.314 -16.495 96.632 1.00 92.44 104 LYS A CA 1
ATOM 849 C C . LYS A 1 104 ? -44.287 -16.312 95.465 1.00 92.44 104 LYS A C 1
ATOM 851 O O . LYS A 1 104 ? -43.955 -16.637 94.327 1.00 92.44 104 LYS A O 1
ATOM 856 N N . ARG A 1 105 ? -45.483 -15.766 95.721 1.00 88.75 105 ARG A N 1
ATOM 857 C CA . ARG A 1 105 ? -46.408 -15.329 94.663 1.00 88.75 105 ARG A CA 1
ATOM 858 C C . ARG A 1 105 ? -45.826 -14.176 93.854 1.00 88.75 105 ARG A C 1
ATOM 860 O O . ARG A 1 105 ? -45.841 -14.274 92.634 1.00 88.75 105 ARG A O 1
ATOM 867 N N . LYS A 1 106 ? -45.283 -13.145 94.512 1.00 93.00 106 LYS A N 1
ATOM 868 C CA . LYS A 1 106 ? -44.636 -12.004 93.842 1.00 93.00 106 LYS A CA 1
ATOM 869 C C . LYS A 1 106 ? -43.441 -12.443 93.000 1.00 93.00 106 LYS A C 1
ATOM 871 O O . LYS A 1 106 ? -43.331 -12.011 91.863 1.00 93.00 106 LYS A O 1
ATOM 876 N N . GLU A 1 107 ? -42.607 -13.350 93.507 1.00 94.44 107 GLU A N 1
ATOM 877 C CA . GLU A 1 107 ? -41.473 -13.910 92.760 1.00 94.44 107 GLU A CA 1
ATOM 878 C C . GLU A 1 107 ? -41.932 -14.673 91.503 1.00 94.44 107 GLU A C 1
ATOM 880 O O . GLU A 1 107 ? -41.389 -14.474 90.419 1.00 94.44 107 GLU A O 1
ATOM 885 N N . LEU A 1 108 ? -42.963 -15.520 91.612 1.00 92.75 108 LEU A N 1
ATOM 886 C CA . LEU A 1 108 ? -43.526 -16.234 90.458 1.00 92.75 108 LEU A CA 1
ATOM 887 C C . LEU A 1 108 ? -44.203 -15.289 89.453 1.00 92.75 108 LEU A C 1
ATOM 889 O O . LEU A 1 108 ? -44.100 -15.501 88.248 1.00 92.75 108 LEU A O 1
ATOM 893 N N . GLU A 1 109 ? -44.883 -14.250 89.933 1.00 92.88 109 GLU A N 1
ATOM 894 C CA . GLU A 1 109 ? -45.508 -13.215 89.107 1.00 92.88 109 GLU A CA 1
ATOM 895 C C . GLU A 1 109 ? -44.448 -12.388 88.359 1.00 92.88 109 GLU A C 1
ATOM 897 O O . GLU A 1 109 ? -44.553 -12.210 87.147 1.00 92.88 109 GLU A O 1
ATOM 902 N N . GLU A 1 110 ? -43.362 -12.002 89.031 1.00 95.38 110 GLU A N 1
ATOM 903 C CA . GLU A 1 110 ? -42.198 -11.347 88.428 1.00 95.38 110 GLU A CA 1
ATOM 904 C C . GLU A 1 110 ? -41.495 -12.250 87.398 1.00 95.38 110 GLU A C 1
ATOM 906 O O . GLU A 1 110 ? -41.164 -11.794 86.303 1.00 95.38 110 GLU A O 1
ATOM 911 N N . GLN A 1 111 ? -41.332 -13.549 87.678 1.00 94.75 111 GLN A N 1
ATOM 912 C CA . GLN A 1 111 ? -40.804 -14.513 86.704 1.00 94.75 111 GLN A CA 1
ATOM 913 C C . GLN A 1 111 ? -41.707 -14.652 85.468 1.00 94.75 111 GLN A C 1
ATOM 915 O O . GLN A 1 111 ? -41.194 -14.735 84.351 1.00 94.75 111 GLN A O 1
ATOM 920 N N . LEU A 1 112 ? -43.035 -14.658 85.634 1.00 93.25 112 LEU A N 1
ATOM 921 C CA . LEU A 1 112 ? -43.985 -14.711 84.517 1.00 93.25 112 LEU A CA 1
ATOM 922 C C . LEU A 1 112 ? -43.943 -13.432 83.672 1.00 93.25 112 LEU A C 1
ATOM 924 O O . LEU A 1 112 ? -43.881 -13.528 82.446 1.00 93.25 112 LEU A O 1
ATOM 928 N N . VAL A 1 113 ? -43.907 -12.256 84.305 1.00 95.75 113 VAL A N 1
ATOM 929 C CA . VAL A 1 113 ? -43.775 -10.959 83.619 1.00 95.75 113 VAL A CA 1
ATOM 930 C C . VAL A 1 113 ? -42.442 -10.868 82.871 1.00 95.75 113 VAL A C 1
ATOM 932 O O . VAL A 1 113 ? -42.422 -10.479 81.704 1.00 95.75 113 VAL A O 1
ATOM 935 N N . ASN A 1 114 ? -41.335 -11.294 83.486 1.00 94.69 114 ASN A N 1
ATOM 936 C CA . ASN A 1 114 ? -40.027 -11.323 82.828 1.00 94.69 114 ASN A CA 1
ATOM 937 C C . ASN A 1 114 ? -40.012 -12.289 81.632 1.00 94.69 114 ASN A C 1
ATOM 939 O O . ASN A 1 114 ? -39.548 -11.909 80.561 1.00 94.69 114 ASN A O 1
ATOM 943 N N . ARG A 1 115 ? -40.597 -13.490 81.755 1.00 95.12 115 ARG A N 1
ATOM 944 C CA . ARG A 1 115 ? -40.739 -14.445 80.636 1.00 95.12 115 ARG A CA 1
ATOM 945 C C . ARG A 1 115 ? -41.611 -13.910 79.499 1.00 95.12 115 ARG A C 1
ATOM 947 O O . ARG A 1 115 ? -41.285 -14.137 78.337 1.00 95.12 115 ARG A O 1
ATOM 954 N N . GLN A 1 116 ? -42.705 -13.212 79.810 1.00 94.06 116 GLN A N 1
ATOM 955 C CA . GLN A 1 116 ? -43.543 -12.558 78.799 1.00 94.06 116 GLN A CA 1
ATOM 956 C C . GLN A 1 116 ? -42.766 -11.458 78.074 1.00 94.06 116 GLN A C 1
ATOM 958 O O . GLN A 1 116 ? -42.743 -11.443 76.847 1.00 94.06 116 GLN A O 1
ATOM 963 N N . LYS A 1 117 ? -42.047 -10.612 78.817 1.00 96.06 117 LYS A N 1
ATOM 964 C CA . LYS A 1 117 ? -41.198 -9.561 78.253 1.00 96.06 117 LYS A CA 1
ATOM 965 C C . LYS A 1 117 ? -40.073 -10.120 77.374 1.00 96.06 117 LYS A C 1
ATOM 967 O O . LYS A 1 117 ? -39.865 -9.626 76.273 1.00 96.06 117 LYS A O 1
ATOM 972 N N . GLU A 1 118 ? -39.397 -11.187 77.804 1.00 96.12 118 GLU A N 1
ATOM 973 C CA . GLU A 1 118 ? -38.413 -11.911 76.983 1.00 96.12 118 GLU A CA 1
ATOM 974 C C . GLU A 1 118 ? -39.037 -12.454 75.687 1.00 96.12 118 GLU A C 1
ATOM 976 O O . GLU A 1 118 ? -38.427 -12.375 74.620 1.00 96.12 118 GLU A O 1
ATOM 981 N N . GLN A 1 119 ? -40.259 -12.990 75.754 1.00 94.06 119 GLN A N 1
ATOM 982 C CA . GLN A 1 119 ? -40.977 -13.501 74.586 1.00 94.06 119 GLN A CA 1
ATOM 983 C C . GLN A 1 119 ? -41.396 -12.376 73.621 1.00 94.06 119 GLN A C 1
ATOM 985 O O . GLN A 1 119 ? -41.325 -12.561 72.405 1.00 94.06 119 GLN A O 1
ATOM 990 N N . GLU A 1 120 ? -41.798 -11.215 74.140 1.00 95.38 120 GLU A N 1
ATOM 991 C CA . GLU A 1 120 ? -42.101 -10.012 73.356 1.00 95.38 120 GLU A CA 1
ATOM 992 C C . GLU A 1 120 ? -40.841 -9.435 72.693 1.00 95.38 120 GLU A C 1
ATOM 994 O O . GLU A 1 120 ? -40.848 -9.212 71.481 1.00 95.38 120 GLU A O 1
ATOM 999 N N . ASP A 1 121 ? -39.734 -9.299 73.432 1.00 96.12 121 ASP A N 1
ATOM 1000 C CA . ASP A 1 121 ? -38.433 -8.849 72.911 1.00 96.12 121 ASP A CA 1
ATOM 1001 C C . ASP A 1 121 ? -37.904 -9.790 71.810 1.00 96.12 121 ASP A C 1
ATOM 1003 O O . ASP A 1 121 ? -37.413 -9.338 70.771 1.00 96.12 121 ASP A O 1
ATOM 1007 N N . LEU A 1 122 ? -38.016 -11.111 71.999 1.00 96.25 122 LEU A N 1
ATOM 1008 C CA . LEU A 1 122 ? -37.624 -12.102 70.989 1.00 96.25 122 LEU A CA 1
ATOM 1009 C C . LEU A 1 122 ? -38.514 -12.044 69.743 1.00 96.25 122 LEU A C 1
ATOM 1011 O O . LEU A 1 122 ? -38.007 -12.184 68.628 1.00 96.25 122 LEU A O 1
ATOM 1015 N N . LYS A 1 123 ? -39.820 -11.814 69.911 1.00 96.50 123 LYS A N 1
ATOM 1016 C CA . LYS A 1 123 ? -40.749 -11.657 68.788 1.00 96.50 123 LYS A CA 1
ATOM 1017 C C . LYS A 1 123 ? -40.456 -10.382 67.996 1.00 96.50 123 LYS A C 1
ATOM 1019 O O . LYS A 1 123 ? -40.360 -10.453 66.776 1.00 96.50 123 LYS A O 1
ATOM 1024 N N . ALA A 1 124 ? -40.219 -9.258 68.674 1.00 96.62 124 ALA A N 1
ATOM 1025 C CA . ALA A 1 124 ? -39.840 -8.000 68.033 1.00 96.62 124 ALA A CA 1
ATOM 1026 C C . ALA A 1 124 ? -38.551 -8.146 67.202 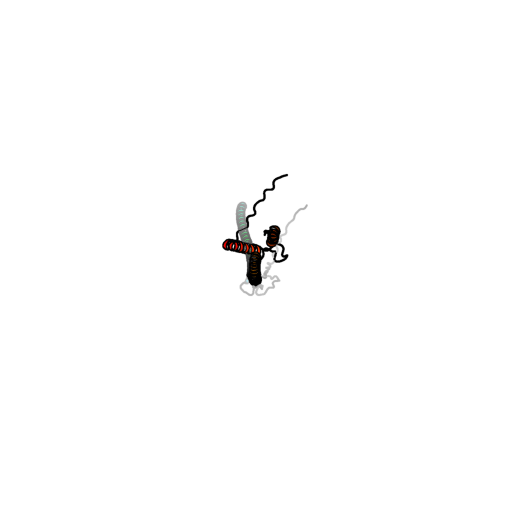1.00 96.62 124 ALA A C 1
ATOM 1028 O O . ALA A 1 124 ? -38.506 -7.712 66.051 1.00 96.62 124 ALA A O 1
ATOM 1029 N N . ARG A 1 125 ? -37.533 -8.839 67.737 1.00 96.75 125 ARG A N 1
ATOM 1030 C CA . ARG A 1 125 ? -36.300 -9.163 66.994 1.00 96.75 125 ARG A CA 1
ATOM 1031 C C . ARG A 1 125 ? -36.554 -10.058 65.783 1.00 96.75 125 ARG A C 1
ATOM 1033 O O . ARG A 1 125 ? -35.922 -9.861 64.749 1.00 96.75 125 ARG A O 1
ATOM 1040 N N . LEU A 1 126 ? -37.449 -11.042 65.889 1.00 96.19 126 LEU A N 1
ATOM 1041 C CA . LEU A 1 126 ? -37.798 -11.903 64.757 1.00 96.19 126 LEU A CA 1
ATOM 1042 C C . LEU A 1 126 ? -38.491 -11.105 63.645 1.00 96.19 126 LEU A C 1
ATOM 1044 O O . LEU A 1 126 ? -38.115 -11.245 62.484 1.00 96.19 126 LEU A O 1
ATOM 1048 N N . ASP A 1 127 ? -39.445 -10.240 63.995 1.00 96.00 127 ASP A N 1
ATOM 1049 C CA . ASP A 1 127 ? -40.151 -9.383 63.037 1.00 96.00 127 ASP A CA 1
ATOM 1050 C C . ASP A 1 127 ? -39.183 -8.386 62.353 1.00 96.00 127 ASP A C 1
ATOM 1052 O O . ASP A 1 127 ? -39.256 -8.176 61.139 1.00 96.00 127 ASP A O 1
ATOM 1056 N N . GLU A 1 128 ? -38.205 -7.841 63.088 1.00 97.06 128 GLU A N 1
ATOM 1057 C CA . GLU A 1 128 ? -37.133 -6.990 62.544 1.00 97.06 128 GLU A CA 1
ATOM 1058 C C . GLU A 1 128 ? -36.189 -7.754 61.591 1.00 97.06 128 GLU A C 1
ATOM 1060 O O . GLU A 1 128 ? -35.865 -7.266 60.502 1.00 97.06 128 GLU A O 1
ATOM 1065 N N . ILE A 1 129 ? -35.797 -8.985 61.940 1.00 96.12 129 ILE A N 1
ATOM 1066 C CA . ILE A 1 129 ? -34.991 -9.863 61.073 1.00 96.12 129 ILE A CA 1
ATOM 1067 C C . ILE A 1 129 ? -35.769 -10.248 59.806 1.00 96.12 129 ILE A C 1
ATOM 1069 O O . ILE A 1 129 ? -35.208 -10.244 58.711 1.00 96.12 129 ILE A O 1
ATOM 1073 N N . MET A 1 130 ? -37.067 -10.541 59.919 1.00 95.31 130 MET A N 1
ATOM 1074 C CA . MET A 1 130 ? -37.911 -10.869 58.767 1.00 95.31 130 MET A CA 1
ATOM 1075 C C . MET A 1 130 ? -38.052 -9.676 57.817 1.00 95.31 130 MET A C 1
ATOM 1077 O O . MET A 1 130 ? -37.887 -9.836 56.607 1.00 95.31 130 MET A O 1
ATOM 1081 N N . LYS A 1 131 ? -38.277 -8.471 58.354 1.00 96.19 131 LYS A N 1
ATOM 1082 C CA . LYS A 1 131 ? -38.353 -7.241 57.557 1.00 96.19 131 LYS A CA 1
ATOM 1083 C C . LYS A 1 131 ? -37.025 -6.923 56.861 1.00 96.19 131 LYS A C 1
ATOM 1085 O O . LYS A 1 131 ? -37.014 -6.677 55.658 1.00 96.19 131 LYS A O 1
ATOM 1090 N N . THR A 1 132 ? -35.905 -6.966 57.584 1.00 95.50 132 THR A N 1
ATOM 1091 C CA . THR A 1 132 ? -34.576 -6.688 57.002 1.00 95.50 132 THR A CA 1
ATOM 1092 C C . THR A 1 132 ? -34.175 -7.724 55.953 1.00 95.50 132 THR A C 1
ATOM 1094 O O . THR A 1 132 ? -33.603 -7.350 54.929 1.00 95.50 132 THR A O 1
ATOM 1097 N N . LYS A 1 133 ? -34.539 -9.000 56.141 1.00 95.06 133 LYS A N 1
ATOM 1098 C CA . LYS A 1 133 ? -34.387 -10.041 55.119 1.00 95.06 133 LYS A CA 1
ATOM 1099 C C . LYS A 1 133 ? -35.195 -9.719 53.857 1.00 95.06 133 LYS A C 1
ATOM 1101 O O . LYS A 1 133 ? -34.627 -9.738 52.772 1.00 95.06 133 LYS A O 1
ATOM 1106 N N . GLN A 1 134 ? -36.480 -9.389 53.992 1.00 94.00 134 GLN A N 1
ATOM 1107 C CA . GLN A 1 134 ? -37.350 -9.090 52.849 1.00 94.00 134 GLN A CA 1
ATOM 1108 C C . GLN A 1 134 ? -36.877 -7.843 52.075 1.00 94.00 134 GLN A C 1
ATOM 1110 O O . GLN A 1 134 ? -36.883 -7.826 50.845 1.00 94.00 134 GLN A O 1
ATOM 1115 N N . GLU A 1 135 ? -36.387 -6.818 52.780 1.00 94.06 135 GLU A N 1
ATOM 1116 C CA . GLU A 1 135 ? -35.747 -5.650 52.162 1.00 94.06 135 GLU A CA 1
ATOM 1117 C C . GLU A 1 135 ? -34.418 -5.987 51.462 1.00 94.06 135 GLU A C 1
ATOM 1119 O O . GLU A 1 135 ? -34.069 -5.340 50.474 1.00 94.06 135 GLU A O 1
ATOM 1124 N N . ALA A 1 136 ? -33.649 -6.954 51.971 1.00 92.88 136 ALA A N 1
ATOM 1125 C CA . ALA A 1 136 ? -32.404 -7.404 51.350 1.00 92.88 136 ALA A CA 1
ATOM 1126 C C . ALA A 1 136 ? -32.655 -8.265 50.100 1.00 92.88 136 ALA A C 1
ATOM 1128 O O . ALA A 1 136 ? -31.948 -8.102 49.107 1.00 92.88 136 ALA A O 1
ATOM 1129 N N . GLU A 1 137 ? -33.678 -9.124 50.124 1.00 93.12 137 GLU A N 1
ATOM 1130 C CA . GLU A 1 137 ? -34.120 -9.914 48.967 1.00 93.12 137 GLU A CA 1
ATOM 1131 C C . GLU A 1 137 ? -34.558 -8.989 47.819 1.00 93.12 137 GLU A C 1
ATOM 1133 O O . GLU A 1 137 ? -33.998 -9.084 46.728 1.00 93.12 137 GLU A O 1
ATOM 1138 N N . GLY A 1 138 ? -35.421 -7.996 48.081 1.00 92.88 138 GLY A N 1
ATOM 1139 C CA . GLY A 1 138 ? -35.834 -7.017 47.062 1.00 92.88 138 GLY A CA 1
ATOM 1140 C C . GLY A 1 138 ? -34.667 -6.214 46.464 1.00 92.88 138 GLY A C 1
ATOM 1141 O O . GLY A 1 138 ? -34.558 -6.089 45.246 1.00 92.88 138 GLY A O 1
ATOM 1142 N N . LYS A 1 139 ? -33.721 -5.746 47.295 1.00 94.56 139 LYS A N 1
ATOM 1143 C CA . LYS A 1 139 ? -32.497 -5.067 46.815 1.00 94.56 139 LYS A CA 1
ATOM 1144 C C . LYS A 1 139 ? -31.619 -5.984 45.955 1.00 94.56 139 LYS A C 1
ATOM 1146 O O . LYS A 1 139 ? -30.969 -5.507 45.027 1.00 94.56 139 LYS A O 1
ATOM 1151 N N . SER A 1 140 ? -31.585 -7.286 46.247 1.00 93.94 140 SER A N 1
ATOM 1152 C CA . SER A 1 140 ? -30.848 -8.260 45.436 1.00 93.94 140 SER A CA 1
ATOM 1153 C C . SER A 1 140 ? -31.528 -8.519 44.089 1.00 93.94 140 SER A C 1
ATOM 1155 O O . SER A 1 140 ? -30.831 -8.648 43.085 1.00 93.94 140 SER A O 1
ATOM 1157 N N . GLU A 1 141 ? -32.862 -8.557 44.038 1.00 94.56 141 GLU A N 1
ATOM 1158 C CA . GLU A 1 141 ? -33.627 -8.674 42.789 1.00 94.56 141 GLU A CA 1
ATOM 1159 C C . GLU A 1 141 ? -33.426 -7.446 41.884 1.00 94.56 141 GLU A C 1
ATOM 1161 O O . GLU A 1 141 ? -33.104 -7.602 40.705 1.00 94.56 141 GLU A O 1
ATOM 1166 N N . GLU A 1 142 ? -33.501 -6.230 42.441 1.00 95.50 142 GLU A N 1
ATOM 1167 C CA . GLU A 1 142 ? -33.205 -4.979 41.723 1.00 95.50 142 GLU A CA 1
ATOM 1168 C C . GLU A 1 142 ? -31.781 -4.967 41.137 1.00 95.50 142 GLU A C 1
ATOM 1170 O O . GLU A 1 142 ? -31.575 -4.576 39.983 1.00 95.50 142 GLU A O 1
ATOM 1175 N N . GLN A 1 143 ? -30.790 -5.431 41.907 1.00 95.19 143 GLN A N 1
ATOM 1176 C CA . GLN A 1 143 ? -29.405 -5.557 41.442 1.00 95.19 143 GLN A CA 1
ATOM 1177 C C . GLN A 1 143 ? -29.264 -6.583 40.312 1.00 95.19 143 GLN A C 1
ATOM 1179 O O . GLN A 1 143 ? -28.567 -6.307 39.336 1.00 95.19 143 GLN A O 1
ATOM 1184 N N . ASN A 1 144 ? -29.940 -7.730 40.399 1.00 95.00 144 ASN A N 1
ATOM 1185 C CA . ASN A 1 144 ? -29.906 -8.760 39.358 1.00 95.00 144 ASN A CA 1
ATOM 1186 C C . ASN A 1 144 ? -30.529 -8.271 38.038 1.00 95.00 144 ASN A C 1
ATOM 1188 O O . ASN A 1 144 ? -29.961 -8.506 36.968 1.00 95.00 144 ASN A O 1
ATOM 1192 N N . GLU A 1 145 ? -31.647 -7.540 38.091 1.00 96.38 145 GLU A N 1
ATOM 1193 C CA . GLU A 1 145 ? -32.265 -6.968 36.886 1.00 96.38 145 GLU A CA 1
ATOM 1194 C C . GLU A 1 145 ? -31.371 -5.876 36.263 1.00 96.38 145 GLU A C 1
ATOM 1196 O O . GLU A 1 145 ? -31.236 -5.808 35.039 1.00 96.38 145 GLU A O 1
ATOM 1201 N N . LEU A 1 146 ? -30.679 -5.070 37.082 1.00 97.38 146 LEU A N 1
ATOM 1202 C CA . LEU A 1 146 ? -29.687 -4.103 36.598 1.00 97.38 146 LEU A CA 1
ATOM 1203 C C . LEU A 1 146 ? -28.469 -4.787 35.954 1.00 97.38 146 LEU A C 1
ATOM 1205 O O . LEU A 1 146 ? -28.032 -4.355 34.887 1.00 97.38 146 LEU A O 1
ATOM 1209 N N . ILE A 1 147 ? -27.935 -5.855 36.561 1.00 97.06 147 ILE A N 1
ATOM 1210 C CA . ILE A 1 147 ? -26.824 -6.646 36.003 1.00 97.06 147 ILE A CA 1
ATOM 1211 C C . ILE A 1 147 ? -27.207 -7.177 34.621 1.00 97.06 147 ILE A C 1
ATOM 1213 O O . ILE A 1 147 ? -26.488 -6.934 33.656 1.00 97.06 147 ILE A O 1
ATOM 1217 N N . LYS A 1 148 ? -28.379 -7.801 34.494 1.00 97.44 148 LYS A N 1
ATOM 1218 C CA . LYS A 1 148 ? -28.904 -8.317 33.223 1.00 97.44 148 LYS A CA 1
ATOM 1219 C C . LYS A 1 148 ? -29.030 -7.226 32.150 1.00 97.44 148 LYS A C 1
ATOM 1221 O O . LYS A 1 148 ? -28.577 -7.414 31.023 1.00 97.44 148 LYS A O 1
ATOM 1226 N N . GLN A 1 149 ? -29.556 -6.047 32.500 1.00 97.50 149 GLN A N 1
ATOM 1227 C CA . GLN A 1 149 ? -29.613 -4.904 31.576 1.00 97.50 149 GLN A CA 1
ATOM 1228 C C . GLN A 1 149 ? -28.225 -4.401 31.146 1.00 97.50 149 GLN A C 1
ATOM 1230 O O . GLN A 1 149 ? -28.067 -3.924 30.019 1.00 97.50 149 GLN A O 1
ATOM 1235 N N . LEU A 1 150 ? -27.227 -4.455 32.032 1.00 96.94 150 LEU A N 1
ATOM 1236 C CA . LEU A 1 150 ? -25.846 -4.093 31.710 1.00 96.94 150 LEU A CA 1
ATOM 1237 C C . LEU A 1 150 ? -25.187 -5.152 30.819 1.00 96.94 150 LEU A C 1
ATOM 1239 O O . LEU A 1 150 ? -24.553 -4.786 29.833 1.00 96.94 150 LEU A O 1
ATOM 1243 N N . GLU A 1 151 ? -25.389 -6.440 31.097 1.00 97.31 151 GLU A N 1
ATOM 1244 C CA . GLU A 1 151 ? -24.918 -7.538 30.249 1.00 97.31 151 GLU A CA 1
ATOM 1245 C C . GLU A 1 151 ? -25.478 -7.450 28.828 1.00 97.31 151 GLU A C 1
ATOM 1247 O O . GLU A 1 151 ? -24.727 -7.589 27.867 1.00 97.31 151 GLU A O 1
ATOM 1252 N N . ASP A 1 152 ? -26.776 -7.187 28.672 1.00 97.38 152 ASP A N 1
ATOM 1253 C CA . ASP A 1 152 ? -27.403 -7.086 27.351 1.00 97.38 152 ASP A CA 1
ATOM 1254 C C . ASP A 1 152 ? -26.927 -5.841 26.579 1.00 97.38 152 ASP A C 1
AT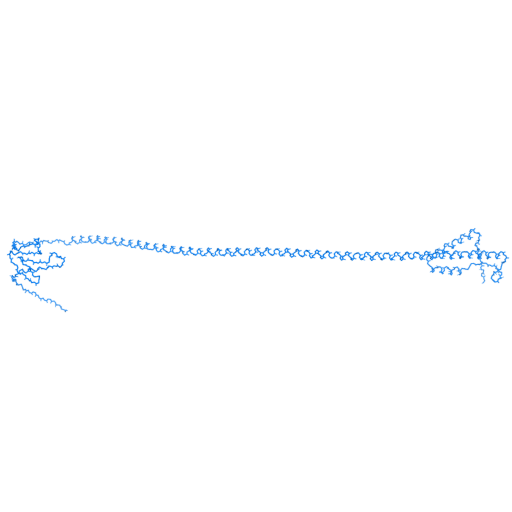OM 1256 O O . ASP A 1 152 ? -26.703 -5.911 25.368 1.00 97.38 152 ASP A O 1
ATOM 1260 N N . LYS A 1 153 ? -26.650 -4.727 27.275 1.00 97.62 153 LYS A N 1
ATOM 1261 C CA . LYS A 1 153 ? -25.973 -3.555 26.685 1.00 97.62 153 LYS A CA 1
ATOM 1262 C C . LYS A 1 153 ? -24.534 -3.861 26.264 1.00 97.62 153 LYS A C 1
ATOM 1264 O O . LYS A 1 153 ? -24.120 -3.413 25.198 1.00 97.62 153 LYS A O 1
ATOM 1269 N N . ILE A 1 154 ? -23.785 -4.624 27.063 1.00 97.88 154 ILE A N 1
ATOM 1270 C CA . ILE A 1 154 ? -22.417 -5.054 26.734 1.00 97.88 154 ILE A CA 1
ATOM 1271 C C . ILE A 1 154 ? -22.430 -5.982 25.513 1.00 97.88 154 ILE A C 1
ATOM 1273 O O . ILE A 1 154 ? -21.655 -5.760 24.587 1.00 97.88 154 ILE A O 1
ATOM 1277 N N . LYS A 1 155 ? -23.345 -6.961 25.451 1.00 97.69 155 LYS A N 1
ATOM 1278 C CA . LYS A 1 155 ? -23.522 -7.843 24.281 1.00 97.69 155 LYS A CA 1
ATOM 1279 C C . LYS A 1 155 ? -23.799 -7.024 23.017 1.00 97.69 155 LYS A C 1
ATOM 1281 O O . LYS A 1 155 ? -23.068 -7.161 22.043 1.00 97.69 155 LYS A O 1
ATOM 1286 N N . ALA A 1 156 ? -24.775 -6.113 23.061 1.00 97.50 156 ALA A N 1
ATOM 1287 C CA . ALA A 1 156 ? -25.099 -5.243 21.929 1.00 97.50 156 ALA A CA 1
ATOM 1288 C C . ALA A 1 156 ? -23.921 -4.338 21.510 1.00 97.50 156 ALA A C 1
ATOM 1290 O O . ALA A 1 156 ? -23.684 -4.153 20.317 1.00 97.50 156 ALA A O 1
ATOM 1291 N N . GLY A 1 157 ? -23.156 -3.809 22.472 1.00 97.75 157 GLY A N 1
ATOM 1292 C CA . GLY A 1 157 ? -21.933 -3.046 22.208 1.00 97.75 157 GLY A CA 1
ATOM 1293 C C . GLY A 1 157 ? -20.862 -3.876 21.495 1.00 97.75 157 GLY A C 1
ATOM 1294 O O . GLY A 1 157 ? -20.344 -3.446 20.466 1.00 97.75 157 GLY A O 1
ATOM 1295 N N . ASN A 1 158 ? -20.593 -5.090 21.983 1.00 97.81 158 ASN A N 1
ATOM 1296 C CA . ASN A 1 158 ? -19.624 -6.020 21.394 1.00 97.81 158 ASN A CA 1
ATOM 1297 C C . ASN A 1 158 ? -20.030 -6.467 19.977 1.00 97.81 158 ASN A C 1
ATOM 1299 O O . ASN A 1 158 ? -19.172 -6.630 19.109 1.00 97.81 158 ASN A O 1
ATOM 1303 N N . GLU A 1 159 ? -21.330 -6.646 19.724 1.00 97.88 159 GLU A N 1
ATOM 1304 C CA . GLU A 1 159 ? -21.881 -6.964 18.399 1.00 97.88 159 GLU A CA 1
ATOM 1305 C C . GLU A 1 159 ? -21.572 -5.835 17.397 1.00 97.88 159 GLU A C 1
ATOM 1307 O O . GLU A 1 159 ? -21.055 -6.078 16.305 1.00 97.88 159 GLU A O 1
ATOM 1312 N N . VAL A 1 160 ? -21.822 -4.581 17.799 1.00 97.56 160 VAL A N 1
ATOM 1313 C CA . VAL A 1 160 ? -21.539 -3.381 16.993 1.00 97.56 160 VAL A CA 1
ATOM 1314 C C . VAL A 1 160 ? -20.036 -3.181 16.796 1.00 97.56 160 VAL A C 1
ATOM 1316 O O . VAL A 1 160 ? -19.610 -2.855 15.688 1.00 97.56 160 VAL A O 1
ATOM 1319 N N . GLU A 1 161 ? -19.218 -3.410 17.826 1.00 97.69 161 GLU A N 1
ATOM 1320 C CA . GLU A 1 161 ? -17.760 -3.344 17.705 1.00 97.69 161 GLU A CA 1
ATOM 1321 C C . GLU A 1 161 ? -17.243 -4.396 16.715 1.00 97.69 161 GLU A C 1
ATOM 1323 O O . GLU A 1 161 ? -16.466 -4.068 15.820 1.00 97.69 161 GLU A O 1
ATOM 1328 N N . THR A 1 162 ? -17.737 -5.633 16.803 1.00 98.19 162 THR A N 1
ATOM 1329 C CA . THR A 1 162 ? -17.363 -6.725 15.892 1.00 98.19 162 THR A CA 1
ATOM 1330 C C . THR A 1 162 ? -17.735 -6.390 14.444 1.00 98.19 162 THR A C 1
ATOM 1332 O O . THR A 1 162 ? -16.910 -6.552 13.543 1.00 98.19 162 THR A O 1
ATOM 1335 N N . GLN A 1 163 ? -18.937 -5.855 14.203 1.00 98.25 163 GLN A N 1
ATOM 1336 C CA . GLN A 1 163 ? -19.354 -5.385 12.875 1.00 98.25 163 GLN A CA 1
ATOM 1337 C C . GLN A 1 163 ? -18.478 -4.227 12.372 1.00 98.25 163 GLN A C 1
ATOM 1339 O O . GLN A 1 163 ? -18.095 -4.202 11.201 1.00 98.25 163 GLN A O 1
ATOM 1344 N N . LEU A 1 164 ? -18.119 -3.274 13.237 1.00 98.25 164 LEU A N 1
ATOM 1345 C CA . LEU A 1 164 ? -17.251 -2.154 12.873 1.00 98.25 164 LEU A CA 1
ATOM 1346 C C . LEU A 1 164 ? -15.831 -2.624 12.524 1.00 98.25 164 LEU A C 1
ATOM 1348 O O . LEU A 1 164 ? -15.275 -2.171 11.524 1.00 98.25 164 LEU A O 1
ATOM 1352 N N . GLN A 1 165 ? -15.272 -3.562 13.294 1.00 98.25 165 GLN A N 1
ATOM 1353 C CA . GLN A 1 165 ? -13.979 -4.188 13.009 1.00 98.25 165 GLN A CA 1
ATOM 1354 C C . GLN A 1 165 ? -14.010 -4.931 11.662 1.00 98.25 165 GLN A C 1
ATOM 1356 O O . GLN A 1 165 ? -13.134 -4.706 10.828 1.00 98.25 165 GLN A O 1
ATOM 1361 N N . GLN A 1 166 ? -15.047 -5.736 11.394 1.00 98.25 166 GLN A N 1
ATOM 1362 C CA . GLN A 1 166 ? -15.233 -6.424 10.107 1.00 98.25 166 GLN A CA 1
ATOM 1363 C C . GLN A 1 166 ? -15.305 -5.438 8.930 1.00 98.25 166 GLN A C 1
ATOM 1365 O O . GLN A 1 166 ? -14.569 -5.590 7.952 1.00 98.25 166 GLN A O 1
ATOM 1370 N N . ASN A 1 167 ? -16.127 -4.389 9.048 1.00 98.25 167 ASN A N 1
ATOM 1371 C CA . ASN A 1 167 ? -16.251 -3.335 8.038 1.00 98.25 167 ASN A CA 1
ATOM 1372 C C . ASN A 1 167 ? -14.916 -2.612 7.796 1.00 98.25 167 ASN A C 1
ATOM 1374 O O . ASN A 1 167 ? -14.553 -2.343 6.650 1.00 98.25 167 ASN A O 1
ATOM 1378 N N . TYR A 1 168 ? -14.156 -2.326 8.858 1.00 98.00 168 TYR A N 1
ATOM 1379 C CA . TYR A 1 168 ? -12.843 -1.689 8.763 1.00 98.00 168 TYR A CA 1
ATOM 1380 C C . TYR A 1 168 ? -11.817 -2.587 8.055 1.00 98.00 168 TYR A C 1
ATOM 1382 O O . TYR A 1 168 ? -11.130 -2.131 7.138 1.00 98.00 168 TYR A O 1
ATOM 1390 N N . THR A 1 169 ? -11.752 -3.878 8.399 1.00 98.25 169 THR A N 1
ATOM 1391 C CA . THR A 1 169 ? -10.885 -4.853 7.716 1.00 98.25 169 THR A CA 1
ATOM 1392 C C . THR A 1 169 ? -11.264 -5.023 6.242 1.00 98.25 169 THR A C 1
ATOM 1394 O O . THR A 1 169 ? -10.379 -5.044 5.383 1.00 98.25 169 THR A O 1
ATOM 1397 N N . GLN A 1 170 ? -12.560 -5.084 5.918 1.00 98.50 170 GLN A N 1
ATOM 1398 C CA . GLN A 1 170 ? -13.039 -5.168 4.535 1.00 98.50 170 GLN A CA 1
ATOM 1399 C C . GLN A 1 170 ? -12.687 -3.908 3.729 1.00 98.50 170 GLN A C 1
ATOM 1401 O O . GLN A 1 170 ? -12.235 -4.012 2.584 1.00 98.50 170 GLN A O 1
ATOM 1406 N N . LEU A 1 171 ? -12.844 -2.721 4.323 1.00 98.50 171 LEU A N 1
ATOM 1407 C CA . LEU A 1 171 ? -12.477 -1.453 3.696 1.00 98.50 171 LEU A CA 1
ATOM 1408 C C . LEU A 1 171 ? -10.969 -1.382 3.425 1.00 98.50 171 LEU A C 1
ATOM 1410 O O . LEU A 1 171 ? -10.574 -1.083 2.299 1.00 98.50 171 LEU A O 1
ATOM 1414 N N . LEU A 1 172 ? -10.130 -1.722 4.411 1.00 98.44 172 LEU A N 1
ATOM 1415 C CA . LEU A 1 172 ? -8.673 -1.786 4.245 1.00 98.44 172 LEU A CA 1
ATOM 1416 C C . LEU A 1 172 ? -8.264 -2.753 3.127 1.00 98.44 172 LEU A C 1
ATOM 1418 O O . LEU A 1 172 ? -7.465 -2.387 2.266 1.00 98.44 172 LEU A O 1
ATOM 1422 N N . SER A 1 173 ? -8.838 -3.960 3.105 1.00 98.19 173 SER A N 1
ATOM 1423 C CA . SER A 1 173 ? -8.578 -4.952 2.054 1.00 98.19 173 SER A CA 1
ATOM 1424 C C . SER A 1 173 ? -8.955 -4.426 0.664 1.00 98.19 173 SER A C 1
ATOM 1426 O O . SER A 1 173 ? -8.186 -4.585 -0.285 1.00 98.19 173 SER A O 1
ATOM 1428 N N . THR A 1 174 ? -10.092 -3.734 0.553 1.00 98.44 174 THR A N 1
ATOM 1429 C CA . THR A 1 174 ? -10.568 -3.145 -0.708 1.00 98.44 174 THR A CA 1
ATOM 1430 C C . THR A 1 174 ? -9.650 -2.019 -1.191 1.00 98.44 174 THR A C 1
ATOM 1432 O O . THR A 1 174 ? -9.283 -1.986 -2.365 1.00 98.44 174 THR A O 1
ATOM 1435 N N . VAL A 1 175 ? -9.239 -1.117 -0.294 1.00 98.50 175 VAL A N 1
ATOM 1436 C CA . VAL A 1 175 ? -8.343 0.007 -0.616 1.00 98.50 175 VAL A CA 1
ATOM 1437 C C . VAL A 1 175 ? -6.955 -0.490 -1.029 1.00 98.50 175 VAL A C 1
ATOM 1439 O O . VAL A 1 175 ? -6.405 -0.010 -2.020 1.00 98.50 175 VAL A O 1
ATOM 1442 N N . GLU A 1 176 ? -6.398 -1.479 -0.328 1.00 98.12 176 GLU A N 1
ATOM 1443 C CA . GLU A 1 176 ? -5.092 -2.047 -0.676 1.00 98.12 176 GLU A CA 1
ATOM 1444 C C . GLU A 1 176 ? -5.143 -2.802 -2.018 1.00 98.12 176 GLU A C 1
ATOM 1446 O O . GLU A 1 176 ? -4.242 -2.644 -2.842 1.00 98.12 176 GLU A O 1
ATOM 1451 N N . ALA A 1 177 ? -6.230 -3.529 -2.307 1.00 98.38 177 ALA A N 1
ATOM 1452 C CA . ALA A 1 177 ? -6.438 -4.159 -3.613 1.00 98.38 177 ALA A CA 1
ATOM 1453 C C . ALA A 1 177 ? -6.538 -3.128 -4.755 1.00 98.38 177 ALA A C 1
ATOM 1455 O O . ALA A 1 177 ? -5.901 -3.297 -5.796 1.00 98.38 177 ALA A O 1
ATOM 1456 N N . GLN A 1 178 ? -7.281 -2.031 -4.562 1.00 98.12 178 GLN A N 1
ATOM 1457 C CA . GLN A 1 178 ? -7.367 -0.938 -5.542 1.00 98.12 178 GLN A CA 1
ATOM 1458 C C . GLN A 1 178 ? -6.005 -0.270 -5.771 1.00 98.12 178 GLN A C 1
ATOM 1460 O O . GLN A 1 178 ? -5.599 -0.068 -6.915 1.00 98.12 178 GLN A O 1
ATOM 1465 N N . LYS A 1 179 ? -5.261 0.025 -4.698 1.00 98.31 179 LYS A N 1
ATOM 1466 C CA . LYS A 1 179 ? -3.896 0.567 -4.766 1.00 98.31 179 LYS A CA 1
ATOM 1467 C C . LYS A 1 179 ? -2.974 -0.331 -5.597 1.00 98.31 179 LYS A C 1
ATOM 1469 O O . LYS A 1 179 ? -2.299 0.168 -6.495 1.00 98.31 179 LYS A O 1
ATOM 1474 N N . GLN A 1 180 ? -2.992 -1.643 -5.355 1.00 98.19 180 GLN A N 1
ATOM 1475 C CA . GLN A 1 180 ? -2.193 -2.607 -6.118 1.00 98.19 180 GLN A CA 1
ATOM 1476 C C . GLN A 1 180 ? -2.596 -2.658 -7.600 1.00 98.19 180 GLN A C 1
ATOM 1478 O O . GLN A 1 180 ? -1.721 -2.709 -8.463 1.00 98.19 180 GLN A O 1
ATOM 1483 N N . GLN A 1 181 ? -3.892 -2.573 -7.920 1.00 98.44 181 GLN A N 1
ATOM 1484 C CA . GLN A 1 181 ? -4.363 -2.479 -9.308 1.00 98.44 181 GLN A CA 1
ATOM 1485 C C . GLN A 1 181 ? -3.854 -1.206 -10.004 1.00 98.44 181 GLN A C 1
ATOM 1487 O O . GLN A 1 181 ? -3.342 -1.283 -11.122 1.00 98.44 181 GLN A O 1
ATOM 1492 N N . PHE A 1 182 ? -3.927 -0.042 -9.349 1.00 98.31 182 PHE A N 1
ATOM 1493 C CA . PHE A 1 182 ? -3.396 1.206 -9.910 1.00 98.31 182 PHE A CA 1
ATOM 1494 C C . PHE A 1 182 ? -1.875 1.164 -10.101 1.00 98.31 182 PHE A C 1
ATOM 1496 O O . PHE A 1 182 ? -1.375 1.624 -11.126 1.00 98.31 182 PHE A O 1
ATOM 1503 N N . GLU A 1 183 ? -1.135 0.579 -9.159 1.00 98.31 183 GLU A N 1
ATOM 1504 C CA . GLU A 1 183 ? 0.317 0.419 -9.267 1.00 98.31 183 GLU A CA 1
ATOM 1505 C C . GLU A 1 183 ? 0.710 -0.517 -10.424 1.00 98.31 183 GLU A C 1
ATOM 1507 O O . GLU A 1 183 ? 1.611 -0.195 -11.203 1.00 98.31 183 GLU A O 1
ATOM 1512 N N . GLN A 1 184 ? -0.012 -1.627 -10.612 1.00 98.19 184 GLN A N 1
ATOM 1513 C CA . GLN A 1 184 ? 0.167 -2.520 -11.763 1.00 98.19 184 GLN A CA 1
ATOM 1514 C C . GLN A 1 184 ? -0.106 -1.805 -13.094 1.00 98.19 184 GLN A C 1
ATOM 1516 O O . GLN A 1 184 ? 0.702 -1.916 -14.017 1.00 98.19 184 GLN A O 1
ATOM 1521 N N . LEU A 1 185 ? -1.193 -1.030 -13.189 1.00 98.38 185 LEU A N 1
ATOM 1522 C CA . LEU A 1 185 ? -1.522 -0.252 -14.390 1.00 98.38 185 LEU A CA 1
ATOM 1523 C C . LEU A 1 185 ? -0.457 0.811 -14.698 1.00 98.38 185 LEU A C 1
ATOM 1525 O O . LEU A 1 185 ? -0.014 0.914 -15.841 1.00 98.38 185 LEU A O 1
ATOM 1529 N N . LEU A 1 186 ? 0.005 1.558 -13.689 1.00 98.31 186 LEU A N 1
ATOM 1530 C CA . LEU A 1 186 ? 1.069 2.555 -13.849 1.00 98.31 186 LEU A CA 1
ATOM 1531 C C . LEU A 1 186 ? 2.391 1.923 -14.297 1.00 98.31 186 LEU A C 1
ATOM 1533 O O . LEU A 1 186 ? 3.068 2.474 -15.164 1.00 98.31 186 LEU A O 1
ATOM 1537 N N . ASN A 1 187 ? 2.761 0.769 -13.740 1.00 98.06 187 ASN A N 1
ATOM 1538 C CA . ASN A 1 187 ? 3.987 0.070 -14.120 1.00 98.06 187 ASN A CA 1
ATOM 1539 C C . ASN A 1 187 ? 3.893 -0.540 -15.528 1.00 98.06 187 ASN A C 1
ATOM 1541 O O . ASN A 1 187 ? 4.848 -0.428 -16.298 1.00 98.06 187 ASN A O 1
ATOM 1545 N N . ALA A 1 188 ? 2.740 -1.100 -15.908 1.00 98.25 188 ALA A N 1
ATOM 1546 C CA . ALA A 1 188 ? 2.495 -1.575 -17.269 1.00 98.25 188 ALA A CA 1
ATOM 1547 C C . ALA A 1 188 ? 2.556 -0.430 -18.294 1.00 98.25 188 ALA A C 1
ATOM 1549 O O . ALA A 1 188 ? 3.148 -0.581 -19.360 1.00 98.25 188 ALA A O 1
ATOM 1550 N N . GLU A 1 189 ? 1.991 0.733 -17.967 1.00 98.12 189 GLU A N 1
ATOM 1551 C CA . GLU A 1 189 ? 2.028 1.905 -18.838 1.00 98.12 189 GLU A CA 1
ATOM 1552 C C . GLU A 1 189 ? 3.455 2.462 -18.969 1.00 98.12 189 GLU A C 1
ATOM 1554 O O . GLU A 1 189 ? 3.940 2.644 -20.085 1.00 98.12 189 GLU A O 1
ATOM 1559 N N . ARG A 1 190 ? 4.193 2.615 -17.857 1.00 98.12 190 ARG A N 1
ATOM 1560 C CA . ARG A 1 190 ? 5.628 2.968 -17.871 1.00 98.12 190 ARG A CA 1
ATOM 1561 C C . ARG A 1 190 ? 6.451 2.023 -18.749 1.00 98.12 190 ARG A C 1
ATOM 1563 O O . ARG A 1 190 ? 7.303 2.496 -19.497 1.00 98.12 190 ARG A O 1
ATOM 1570 N N . ALA A 1 191 ? 6.187 0.716 -18.694 1.00 98.25 191 ALA A N 1
ATOM 1571 C CA . ALA A 1 191 ? 6.885 -0.269 -19.518 1.00 98.25 191 ALA A CA 1
ATOM 1572 C C . ALA A 1 191 ? 6.637 -0.060 -21.025 1.00 98.25 191 ALA A C 1
ATOM 1574 O O . ALA A 1 191 ? 7.590 -0.113 -21.800 1.00 98.25 191 ALA A O 1
ATOM 1575 N N . LYS A 1 192 ? 5.402 0.259 -21.447 1.00 98.19 192 LYS A N 1
ATOM 1576 C CA . LYS A 1 192 ? 5.096 0.602 -22.853 1.00 98.19 192 LYS A CA 1
ATOM 1577 C C . LYS A 1 192 ? 5.826 1.865 -23.310 1.00 98.19 192 LYS A C 1
ATOM 1579 O O . LYS A 1 192 ? 6.373 1.890 -24.414 1.00 98.19 192 LYS A O 1
ATOM 1584 N N . TRP A 1 193 ? 5.850 2.909 -22.478 1.00 98.00 193 TRP A N 1
ATOM 1585 C CA . TRP A 1 193 ? 6.557 4.155 -22.795 1.00 98.00 193 TRP A CA 1
ATOM 1586 C C . TRP A 1 193 ? 8.064 3.931 -22.916 1.00 98.00 193 TRP A C 1
ATOM 1588 O O . TRP A 1 193 ? 8.668 4.397 -23.882 1.00 98.00 193 TRP A O 1
ATOM 1598 N N . GLN A 1 194 ? 8.651 3.150 -22.006 1.00 97.56 194 GLN A N 1
ATOM 1599 C CA . GLN A 1 194 ? 10.061 2.769 -22.069 1.00 97.56 194 GLN A CA 1
ATOM 1600 C C . GLN A 1 194 ? 10.368 1.956 -23.337 1.00 97.56 194 GLN A C 1
ATOM 1602 O O . GLN A 1 194 ? 11.278 2.312 -24.080 1.00 97.56 194 GLN A O 1
ATOM 1607 N N . GLN A 1 195 ? 9.555 0.943 -23.655 1.00 97.94 195 GLN A N 1
ATOM 1608 C CA . GLN A 1 195 ? 9.695 0.156 -24.884 1.00 97.94 195 GLN A CA 1
ATOM 1609 C C . GLN A 1 195 ? 9.617 1.035 -26.144 1.00 97.94 195 GLN A C 1
ATOM 1611 O O . GLN A 1 195 ? 10.419 0.875 -27.061 1.00 97.94 195 GLN A O 1
ATOM 1616 N N . THR A 1 196 ? 8.680 1.985 -26.190 1.00 97.56 196 THR A N 1
ATOM 1617 C CA . THR A 1 196 ? 8.513 2.909 -27.327 1.00 97.56 196 THR A CA 1
ATOM 1618 C C . THR A 1 196 ? 9.727 3.829 -27.486 1.00 97.56 196 THR A C 1
ATOM 1620 O O . THR A 1 196 ? 10.201 4.054 -28.603 1.00 97.56 196 THR A O 1
ATOM 1623 N N . LEU A 1 197 ? 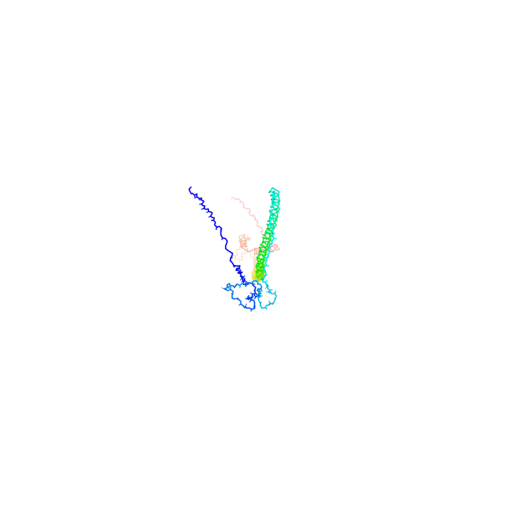10.271 4.326 -26.371 1.00 97.81 197 LEU A N 1
ATOM 1624 C CA . LEU A 1 197 ? 11.487 5.136 -26.346 1.00 97.81 197 LEU A CA 1
ATOM 1625 C C . LEU A 1 197 ? 12.707 4.339 -26.834 1.00 97.81 197 LEU A C 1
ATOM 1627 O O . LEU A 1 197 ? 13.468 4.833 -27.667 1.00 97.81 197 LEU A O 1
ATOM 1631 N N . ASP A 1 198 ? 12.865 3.100 -26.364 1.00 97.81 198 ASP A N 1
ATOM 1632 C CA . ASP A 1 198 ? 13.977 2.224 -26.739 1.00 97.81 198 ASP A CA 1
ATOM 1633 C C . ASP A 1 198 ? 13.914 1.810 -28.216 1.00 97.81 198 ASP A C 1
ATOM 1635 O O . ASP A 1 198 ? 14.939 1.844 -28.898 1.00 97.81 198 ASP A O 1
ATOM 1639 N N . MET A 1 199 ? 12.722 1.515 -28.750 1.00 96.50 199 MET A N 1
ATOM 1640 C CA . MET A 1 199 ? 12.522 1.275 -30.187 1.00 96.50 199 MET A CA 1
ATOM 1641 C C . MET A 1 199 ? 12.901 2.506 -31.020 1.00 96.50 199 MET A C 1
ATOM 1643 O O . MET A 1 199 ? 13.712 2.399 -31.938 1.00 96.50 199 MET A O 1
ATOM 1647 N N . THR A 1 200 ? 12.404 3.692 -30.649 1.00 97.31 200 THR A N 1
ATOM 1648 C CA . THR A 1 200 ? 12.723 4.959 -31.340 1.00 97.31 200 THR A CA 1
ATOM 1649 C C . THR A 1 200 ? 14.231 5.244 -31.326 1.00 97.31 200 THR A C 1
ATOM 1651 O O . THR A 1 200 ? 14.806 5.711 -32.312 1.00 97.31 200 THR A O 1
ATOM 1654 N N . LYS A 1 201 ? 14.905 4.939 -30.210 1.00 98.12 201 LYS A N 1
ATOM 1655 C CA . LYS A 1 201 ? 16.357 5.074 -30.074 1.00 98.12 201 LYS A CA 1
ATOM 1656 C C . LYS A 1 201 ? 17.105 4.103 -30.994 1.00 98.12 201 LYS A C 1
ATOM 1658 O O . LYS A 1 201 ? 18.014 4.537 -31.698 1.00 98.12 201 LYS A O 1
ATOM 1663 N N . GLN A 1 202 ? 16.707 2.830 -31.035 1.00 97.44 202 GLN A N 1
ATOM 1664 C CA . GLN A 1 202 ? 17.307 1.827 -31.923 1.00 97.44 202 GLN A CA 1
ATOM 1665 C C . GLN A 1 202 ? 17.116 2.179 -33.405 1.00 97.44 202 GLN A C 1
ATOM 1667 O O . GLN A 1 202 ? 18.058 2.062 -34.188 1.00 97.44 202 GLN A O 1
ATOM 1672 N N . GLU A 1 203 ? 15.935 2.667 -33.796 1.00 97.31 203 GLU A N 1
ATOM 1673 C CA . GLU A 1 203 ? 15.667 3.147 -35.157 1.00 97.31 203 GLU A CA 1
ATOM 1674 C C . GLU A 1 203 ? 16.574 4.324 -35.533 1.00 97.31 203 GLU A C 1
ATOM 1676 O O . GLU A 1 203 ? 17.172 4.330 -36.613 1.00 97.31 203 GLU A O 1
ATOM 1681 N N . LYS A 1 204 ? 16.743 5.294 -34.625 1.00 97.75 204 LYS A N 1
ATOM 1682 C CA . LYS A 1 204 ? 17.666 6.417 -34.818 1.00 97.75 204 LYS A CA 1
ATOM 1683 C C . LYS A 1 204 ? 19.115 5.944 -34.981 1.00 97.75 204 LYS A C 1
ATOM 1685 O O . LYS A 1 204 ? 19.766 6.334 -35.948 1.00 97.75 204 LYS A O 1
ATOM 1690 N N . GLU A 1 205 ? 19.608 5.089 -34.087 1.00 97.56 205 GLU A N 1
ATOM 1691 C CA . GLU A 1 205 ? 20.972 4.540 -34.154 1.00 97.56 205 GLU A CA 1
ATOM 1692 C C . GLU A 1 205 ? 21.201 3.733 -35.449 1.00 97.56 205 GLU A C 1
ATOM 1694 O O . GLU A 1 205 ? 22.259 3.833 -36.078 1.00 97.56 205 GLU A O 1
ATOM 1699 N N . ALA A 1 206 ? 20.192 2.985 -35.910 1.00 97.94 206 ALA A N 1
ATOM 1700 C CA . ALA A 1 206 ? 20.232 2.269 -37.183 1.00 97.94 206 ALA A CA 1
ATOM 1701 C C . ALA A 1 206 ? 20.287 3.221 -38.393 1.00 97.94 206 ALA A C 1
ATOM 1703 O O . ALA A 1 206 ? 21.073 2.989 -39.319 1.00 97.94 206 ALA A O 1
ATOM 1704 N N . MET A 1 207 ? 19.508 4.309 -38.384 1.00 96.69 207 MET A N 1
ATOM 1705 C CA . MET A 1 207 ? 19.549 5.344 -39.425 1.00 96.69 207 MET A CA 1
ATOM 1706 C C . MET A 1 207 ? 20.893 6.084 -39.456 1.00 96.69 207 MET A C 1
ATOM 1708 O O . MET A 1 207 ? 21.466 6.249 -40.533 1.00 96.69 207 MET A O 1
ATOM 1712 N N . GLU A 1 208 ? 21.440 6.469 -38.299 1.00 97.94 208 GLU A N 1
ATOM 1713 C CA . GLU A 1 208 ? 22.759 7.110 -38.196 1.00 97.94 208 GLU A CA 1
ATOM 1714 C C . GLU A 1 208 ? 23.872 6.190 -38.718 1.00 97.94 208 GLU A C 1
ATOM 1716 O O . GLU A 1 208 ? 24.697 6.605 -39.538 1.00 97.94 208 GLU A O 1
ATOM 1721 N N . LYS A 1 209 ? 23.855 4.907 -38.330 1.00 97.56 209 LYS A N 1
ATOM 1722 C CA . LYS A 1 209 ? 24.798 3.894 -38.828 1.00 97.56 209 LYS A CA 1
ATOM 1723 C C . LYS A 1 209 ? 24.690 3.697 -40.342 1.00 97.56 209 LYS A C 1
ATOM 1725 O O . LYS A 1 209 ? 25.721 3.585 -41.010 1.00 97.56 209 LYS A O 1
ATOM 1730 N N . LYS A 1 210 ? 23.472 3.681 -40.895 1.00 98.06 210 LYS A N 1
ATOM 1731 C CA . LYS A 1 210 ? 23.247 3.598 -42.344 1.00 98.06 210 LYS A CA 1
ATOM 1732 C C . LYS A 1 210 ? 23.811 4.826 -43.062 1.00 98.06 210 LYS A C 1
ATOM 1734 O O . LYS A 1 210 ? 24.592 4.661 -43.993 1.00 98.06 210 LYS A O 1
ATOM 1739 N N . MET A 1 211 ? 23.500 6.035 -42.589 1.00 97.69 211 MET A N 1
ATOM 1740 C CA . MET A 1 211 ? 23.997 7.287 -43.171 1.00 97.69 211 MET A CA 1
ATOM 1741 C C . MET A 1 211 ? 25.533 7.351 -43.170 1.00 97.69 211 MET A C 1
ATOM 1743 O O . MET A 1 211 ? 26.137 7.705 -44.182 1.00 97.69 211 MET A O 1
ATOM 1747 N N . LEU A 1 212 ? 26.182 6.954 -42.070 1.00 98.06 212 LEU A N 1
ATOM 1748 C CA . LEU A 1 212 ? 27.644 6.861 -41.990 1.00 98.06 212 LEU A CA 1
ATOM 1749 C C . LEU A 1 212 ? 28.218 5.851 -43.000 1.00 98.06 212 LEU A C 1
ATOM 1751 O O . LEU A 1 212 ? 29.231 6.138 -43.644 1.00 98.06 212 LEU A O 1
ATOM 1755 N N . GLY A 1 213 ? 27.557 4.703 -43.176 1.00 97.94 213 GLY A N 1
ATOM 1756 C CA . GLY A 1 213 ? 27.903 3.707 -44.193 1.00 97.94 213 GLY A CA 1
ATOM 1757 C C . GLY A 1 213 ? 27.777 4.248 -45.620 1.00 97.94 213 GLY A C 1
ATOM 1758 O O . GLY A 1 213 ? 28.724 4.137 -46.401 1.00 97.94 213 GLY A O 1
ATOM 1759 N N . ASP A 1 214 ? 26.660 4.903 -45.940 1.00 97.44 214 ASP A N 1
ATOM 1760 C CA . ASP A 1 214 ? 26.399 5.501 -47.254 1.00 97.44 214 ASP A CA 1
ATOM 1761 C C . ASP A 1 214 ? 27.424 6.606 -47.583 1.00 97.44 214 ASP A C 1
ATOM 1763 O O . ASP A 1 214 ? 27.979 6.634 -48.687 1.00 97.44 214 ASP A O 1
ATOM 1767 N N . MET A 1 215 ? 27.768 7.463 -46.611 1.00 96.62 215 MET A N 1
ATOM 1768 C CA . MET A 1 215 ? 28.828 8.472 -46.754 1.00 96.62 215 MET A CA 1
ATOM 1769 C C . MET A 1 215 ? 30.212 7.848 -46.983 1.00 96.62 215 MET A C 1
ATOM 1771 O O . MET A 1 215 ? 30.979 8.339 -47.815 1.00 96.62 215 MET A O 1
ATOM 1775 N N . ALA A 1 216 ? 30.553 6.769 -46.272 1.00 97.12 216 ALA A N 1
ATOM 1776 C CA . ALA A 1 216 ? 31.820 6.063 -46.462 1.00 97.12 216 ALA A CA 1
ATOM 1777 C C . ALA A 1 216 ? 31.894 5.394 -47.847 1.00 97.12 216 ALA A C 1
ATOM 1779 O O . ALA A 1 216 ? 32.886 5.554 -48.560 1.00 97.12 216 ALA A O 1
ATOM 1780 N N . ALA A 1 217 ? 30.821 4.722 -48.272 1.00 97.50 217 ALA A N 1
ATOM 1781 C CA . ALA A 1 217 ? 30.712 4.098 -49.589 1.00 97.50 217 ALA A CA 1
ATOM 1782 C C . ALA A 1 217 ? 30.724 5.124 -50.737 1.00 97.50 217 ALA A C 1
ATOM 1784 O O . ALA A 1 217 ? 31.244 4.843 -51.818 1.00 97.50 217 ALA A O 1
ATOM 1785 N N . TRP A 1 218 ? 30.173 6.324 -50.529 1.00 97.06 218 TRP A N 1
ATOM 1786 C CA . TRP A 1 218 ? 30.290 7.433 -51.479 1.00 97.06 218 TRP A CA 1
ATOM 1787 C C . TRP A 1 218 ? 31.735 7.942 -51.585 1.00 97.06 218 TRP A C 1
ATOM 1789 O O . TRP A 1 218 ? 32.263 8.026 -52.693 1.00 97.06 218 TRP A O 1
ATOM 1799 N N . ARG A 1 219 ? 32.420 8.186 -50.455 1.00 95.31 219 ARG A N 1
ATOM 1800 C CA . ARG A 1 219 ? 33.839 8.602 -50.447 1.00 95.31 219 ARG A CA 1
ATOM 1801 C C . ARG A 1 219 ? 34.750 7.584 -51.136 1.00 95.31 219 ARG A C 1
ATOM 1803 O O . ARG A 1 219 ? 35.633 7.984 -51.888 1.00 95.31 219 ARG A O 1
ATOM 1810 N N . LEU A 1 220 ? 34.533 6.287 -50.907 1.00 94.94 220 LEU A N 1
ATOM 1811 C CA . LEU A 1 220 ? 35.305 5.220 -51.553 1.00 94.94 220 LEU A CA 1
ATOM 1812 C C . LEU A 1 220 ? 35.096 5.194 -53.073 1.00 94.94 220 LEU A C 1
ATOM 1814 O O . LEU A 1 220 ? 36.080 5.111 -53.806 1.00 94.94 220 LEU A O 1
ATOM 1818 N N . ARG A 1 221 ? 33.848 5.329 -53.549 1.00 95.12 221 ARG A N 1
ATOM 1819 C CA . ARG A 1 221 ? 33.538 5.433 -54.987 1.00 95.12 221 ARG A CA 1
ATOM 1820 C C . ARG A 1 221 ? 34.211 6.644 -55.626 1.00 95.12 221 ARG A C 1
ATOM 1822 O O . ARG A 1 221 ? 34.960 6.477 -56.581 1.00 95.12 221 ARG A O 1
ATOM 1829 N N . GLN A 1 222 ? 34.048 7.826 -55.030 1.00 93.19 222 GLN A N 1
ATOM 1830 C CA . GLN A 1 222 ? 34.707 9.047 -55.498 1.00 93.19 222 GLN A CA 1
ATOM 1831 C C . GLN A 1 222 ? 36.233 8.893 -55.551 1.00 93.19 222 GLN A C 1
ATOM 1833 O O . GLN A 1 222 ? 36.854 9.227 -56.555 1.00 93.19 222 GLN A O 1
ATOM 1838 N N . ASN A 1 223 ? 36.857 8.327 -54.515 1.00 91.00 223 ASN A N 1
ATOM 1839 C CA . ASN A 1 223 ? 38.302 8.101 -54.519 1.00 91.00 223 ASN A CA 1
ATOM 1840 C C . ASN A 1 223 ? 38.747 7.119 -55.624 1.00 91.00 223 ASN A C 1
ATOM 1842 O O . ASN A 1 223 ? 39.795 7.326 -56.236 1.00 91.00 223 ASN A O 1
ATOM 1846 N N . ALA A 1 224 ? 37.966 6.071 -55.905 1.00 92.19 224 ALA A N 1
ATOM 1847 C CA . ALA A 1 224 ? 38.252 5.112 -56.976 1.00 92.19 224 ALA A CA 1
ATOM 1848 C C . ALA A 1 224 ? 38.098 5.727 -58.384 1.00 92.19 224 ALA A C 1
ATOM 1850 O O . ALA A 1 224 ? 38.955 5.513 -59.246 1.00 92.19 224 ALA A O 1
ATOM 1851 N N . GLU A 1 225 ? 37.063 6.545 -58.600 1.00 93.12 225 GLU A N 1
ATOM 1852 C CA . GLU A 1 225 ? 36.873 7.334 -59.826 1.00 93.12 225 GLU A CA 1
ATOM 1853 C C . GLU A 1 225 ? 38.082 8.254 -60.071 1.00 93.12 225 GLU A C 1
ATOM 1855 O O . GLU A 1 225 ? 38.724 8.176 -61.121 1.00 93.12 225 GLU A O 1
ATOM 1860 N N . TRP A 1 226 ? 38.480 9.045 -59.066 1.00 88.56 226 TRP A N 1
ATOM 1861 C CA . TRP A 1 226 ? 39.647 9.931 -59.158 1.00 88.56 226 TRP A CA 1
ATOM 1862 C C . TRP A 1 226 ? 40.965 9.179 -59.368 1.00 88.56 226 TRP A C 1
ATOM 1864 O O . TRP A 1 226 ? 41.789 9.618 -60.169 1.00 88.56 226 TRP A O 1
ATOM 1874 N N . THR A 1 227 ? 41.163 8.031 -58.712 1.00 84.94 227 THR A N 1
ATOM 1875 C CA . THR A 1 227 ? 42.356 7.187 -58.920 1.00 84.94 227 THR A CA 1
ATOM 1876 C C . THR A 1 227 ? 42.461 6.733 -60.378 1.00 84.94 227 THR A C 1
ATOM 1878 O O . THR A 1 227 ? 43.538 6.806 -60.966 1.00 84.94 227 THR A O 1
ATOM 1881 N N . THR A 1 228 ? 41.336 6.349 -60.989 1.00 90.88 228 THR A N 1
ATOM 1882 C CA . THR A 1 228 ? 41.276 5.928 -62.399 1.00 90.88 228 THR A CA 1
ATOM 1883 C C . THR A 1 228 ? 41.662 7.073 -63.342 1.00 90.88 228 THR A C 1
ATOM 1885 O O . THR A 1 228 ? 42.525 6.902 -64.204 1.00 90.88 228 THR A O 1
ATOM 1888 N N . VAL A 1 229 ? 41.094 8.269 -63.138 1.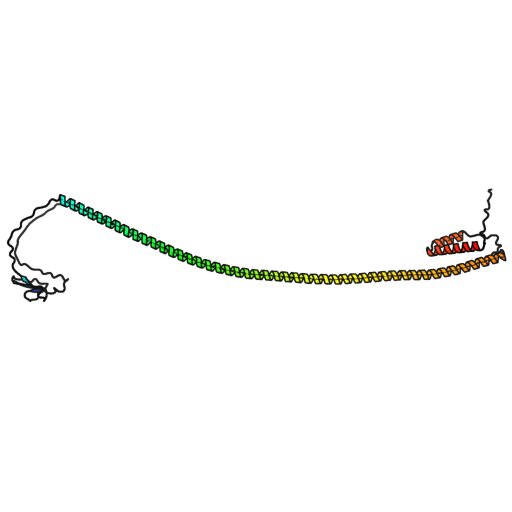00 90.75 229 VAL A N 1
ATOM 1889 C CA . VAL A 1 229 ? 41.418 9.471 -63.932 1.00 90.75 229 VAL A CA 1
ATOM 1890 C C . VAL A 1 229 ? 42.899 9.848 -63.805 1.00 90.75 229 VAL A C 1
ATOM 1892 O O . VAL A 1 229 ? 43.559 10.137 -64.806 1.00 90.75 229 VAL A O 1
ATOM 1895 N N . VAL A 1 230 ? 43.449 9.816 -62.588 1.00 86.88 230 VAL A N 1
ATOM 1896 C CA . VAL A 1 230 ? 44.865 10.124 -62.330 1.00 86.88 230 VAL A CA 1
ATOM 1897 C C . VAL A 1 230 ? 45.786 9.116 -63.017 1.00 86.88 230 VAL A C 1
ATOM 1899 O O . VAL A 1 230 ? 46.772 9.521 -63.635 1.00 86.88 230 VAL A O 1
ATOM 1902 N N . ASP A 1 231 ? 45.462 7.824 -62.980 1.00 86.75 231 ASP A N 1
ATOM 1903 C CA . ASP A 1 231 ? 46.261 6.787 -63.634 1.00 86.75 231 ASP A CA 1
ATOM 1904 C C . ASP A 1 231 ? 46.238 6.887 -65.168 1.00 86.75 231 ASP A C 1
ATOM 1906 O O . ASP A 1 231 ? 47.271 6.681 -65.816 1.00 86.75 231 ASP A O 1
ATOM 1910 N N . GLU A 1 232 ? 45.114 7.289 -65.770 1.00 89.56 232 GLU A N 1
ATOM 1911 C CA . GLU A 1 232 ? 45.070 7.615 -67.199 1.00 89.56 232 GLU A CA 1
ATOM 1912 C C . GLU A 1 232 ? 45.955 8.811 -67.565 1.00 89.56 232 GLU A C 1
ATOM 1914 O O . GLU A 1 232 ? 46.682 8.760 -68.563 1.00 89.56 232 GLU A O 1
ATOM 1919 N N . LEU A 1 233 ? 45.900 9.891 -66.779 1.00 87.06 233 LEU A N 1
ATOM 1920 C CA . LEU A 1 233 ? 46.729 11.081 -66.996 1.00 87.06 233 LEU A CA 1
ATOM 1921 C C . LEU A 1 233 ? 48.218 10.744 -66.847 1.00 87.06 233 LEU A C 1
ATOM 1923 O O . LEU A 1 233 ? 49.021 11.115 -67.701 1.00 87.06 233 LEU A O 1
ATOM 1927 N N . VAL A 1 234 ? 48.580 9.950 -65.835 1.00 83.62 234 VAL A N 1
ATOM 1928 C CA . VAL A 1 234 ? 49.935 9.411 -65.640 1.00 83.62 234 VAL A CA 1
ATOM 1929 C C . VAL A 1 234 ? 50.392 8.562 -66.831 1.00 83.62 234 VAL A C 1
ATOM 1931 O O . VAL A 1 234 ? 51.550 8.654 -67.245 1.00 83.62 234 VAL A O 1
ATOM 1934 N N . LYS A 1 235 ? 49.510 7.738 -67.410 1.00 86.12 235 LYS A N 1
ATOM 1935 C CA . LYS A 1 235 ? 49.828 6.931 -68.598 1.00 86.12 235 LYS A CA 1
ATOM 1936 C C . LYS A 1 235 ? 50.063 7.805 -69.836 1.00 86.12 235 LYS A C 1
ATOM 1938 O O . LYS A 1 235 ? 51.013 7.544 -70.574 1.00 86.12 235 LYS A O 1
ATOM 1943 N N . LYS A 1 236 ? 49.245 8.845 -70.041 1.00 87.06 236 LYS A N 1
ATOM 1944 C CA . LYS A 1 236 ? 49.409 9.834 -71.125 1.00 87.06 236 LYS A CA 1
ATOM 1945 C C . LYS A 1 236 ? 50.724 10.610 -70.971 1.00 87.06 236 LYS A C 1
ATOM 1947 O O . LYS A 1 236 ? 51.487 10.703 -71.927 1.00 87.06 236 LYS A O 1
ATOM 1952 N N . GLU A 1 237 ? 51.047 11.066 -69.761 1.00 84.81 237 GLU A N 1
ATOM 1953 C CA . GLU A 1 237 ? 52.315 11.746 -69.458 1.00 84.81 237 GLU A CA 1
ATOM 1954 C C . GLU A 1 237 ? 53.534 10.845 -69.724 1.00 84.81 237 GLU A C 1
ATOM 1956 O O . GLU A 1 237 ? 54.495 11.274 -70.360 1.00 84.81 237 GLU A O 1
ATOM 1961 N N . LYS A 1 238 ? 53.489 9.566 -69.320 1.00 80.44 238 LYS A N 1
ATOM 1962 C CA . LYS A 1 238 ? 54.548 8.585 -69.628 1.00 80.44 238 LYS A CA 1
ATOM 1963 C C . LYS A 1 238 ? 54.799 8.438 -71.134 1.00 80.44 238 LYS A C 1
ATOM 1965 O O . LYS A 1 238 ? 55.956 8.409 -71.548 1.00 80.44 238 LYS A O 1
ATOM 1970 N N . ASP A 1 239 ? 53.743 8.340 -71.939 1.00 84.81 239 ASP A N 1
ATOM 1971 C CA . ASP A 1 239 ? 53.837 8.235 -73.402 1.00 84.81 239 ASP A CA 1
ATOM 1972 C C . ASP A 1 239 ? 54.435 9.510 -74.030 1.00 84.81 239 ASP A C 1
ATOM 1974 O O . ASP A 1 239 ? 55.344 9.426 -74.860 1.00 84.81 239 ASP A O 1
ATOM 1978 N N . ILE A 1 240 ? 54.015 10.694 -73.568 1.00 83.75 240 ILE A N 1
ATOM 1979 C CA . ILE A 1 240 ? 54.593 11.982 -73.986 1.00 83.75 240 ILE A CA 1
ATOM 1980 C C . ILE A 1 240 ? 56.087 12.045 -73.637 1.00 83.75 240 ILE A C 1
ATOM 1982 O O . ILE A 1 240 ? 56.904 12.353 -74.507 1.00 83.75 240 ILE A O 1
ATOM 1986 N N . GLN A 1 241 ? 56.476 11.696 -72.406 1.00 80.31 241 GLN A N 1
ATOM 1987 C CA . GLN A 1 241 ? 57.880 11.683 -71.982 1.00 80.31 241 GLN A CA 1
ATOM 1988 C C . GLN A 1 241 ? 58.730 10.714 -72.817 1.00 80.31 241 GLN A C 1
ATOM 1990 O O . GLN A 1 241 ? 59.818 11.084 -73.264 1.00 80.31 241 GLN A O 1
ATOM 1995 N N . GLN A 1 242 ? 58.233 9.503 -73.091 1.00 81.06 242 GLN A N 1
ATOM 1996 C CA . GLN A 1 242 ? 58.921 8.529 -73.946 1.00 81.06 242 GLN A CA 1
ATOM 1997 C C . GLN A 1 242 ? 59.115 9.058 -75.374 1.00 81.06 242 GLN A C 1
ATOM 1999 O O . GLN A 1 242 ? 60.225 8.991 -75.909 1.00 81.06 242 GLN A O 1
ATOM 2004 N N . LYS A 1 243 ? 58.071 9.648 -75.972 1.00 82.19 243 LYS A N 1
ATOM 2005 C CA . LYS A 1 243 ? 58.135 10.274 -77.302 1.00 82.19 243 LYS A CA 1
ATOM 2006 C C . LYS A 1 243 ? 59.119 11.442 -77.342 1.00 82.19 243 LYS A C 1
ATOM 2008 O O . LYS A 1 243 ? 59.924 11.512 -78.266 1.00 82.19 243 LYS A O 1
ATOM 2013 N N . LEU A 1 244 ? 59.114 12.321 -76.338 1.00 81.62 244 LEU A N 1
ATOM 2014 C CA . LEU A 1 244 ? 60.048 13.449 -76.247 1.00 81.62 244 LEU A CA 1
ATOM 2015 C C . LEU A 1 244 ? 61.505 12.981 -76.137 1.00 81.62 244 LEU A C 1
ATOM 2017 O O . LEU A 1 244 ? 62.353 13.457 -76.894 1.00 81.62 244 LEU A O 1
ATOM 2021 N N . VAL A 1 245 ? 61.798 12.014 -75.260 1.00 82.94 245 VAL A N 1
ATOM 2022 C CA . VAL A 1 245 ? 63.146 11.433 -75.121 1.00 82.94 245 VAL A CA 1
ATOM 2023 C C . VAL A 1 245 ? 63.597 10.781 -76.430 1.00 82.94 245 VAL A C 1
ATOM 2025 O O . VAL A 1 245 ? 64.717 11.032 -76.884 1.00 82.94 245 VAL A O 1
ATOM 2028 N N . TYR A 1 246 ? 62.726 10.004 -77.081 1.00 80.69 246 TYR A N 1
ATOM 2029 C CA . TYR A 1 246 ? 63.019 9.399 -78.380 1.00 80.69 246 TYR A CA 1
ATOM 2030 C C . TYR A 1 246 ? 63.323 10.464 -79.443 1.00 80.69 246 TYR A C 1
ATOM 2032 O O . TYR A 1 246 ? 64.396 10.425 -80.048 1.00 80.69 246 TYR A O 1
ATOM 2040 N N . CYS A 1 247 ? 62.444 11.455 -79.617 1.00 81.19 247 CYS A N 1
ATOM 2041 C CA . CYS A 1 247 ? 62.604 12.535 -80.591 1.00 81.19 247 CYS A CA 1
ATOM 2042 C C . CYS A 1 247 ? 63.888 13.343 -80.373 1.00 81.19 247 CYS A C 1
ATOM 2044 O O . CYS A 1 247 ? 64.630 13.557 -81.330 1.00 81.19 247 CYS A O 1
ATOM 2046 N N . ILE A 1 248 ? 64.205 13.730 -79.132 1.00 83.88 248 ILE A N 1
ATOM 2047 C CA . ILE A 1 248 ? 65.449 14.445 -78.811 1.00 83.88 248 ILE A CA 1
ATOM 2048 C C . ILE A 1 248 ? 66.667 13.559 -79.103 1.00 83.88 248 ILE A C 1
ATOM 2050 O O . ILE A 1 248 ? 67.620 14.021 -79.729 1.00 83.88 248 ILE A O 1
ATOM 2054 N N . SER A 1 249 ? 66.637 12.274 -78.730 1.00 80.94 249 SER A N 1
ATOM 2055 C CA . SER A 1 249 ? 67.751 11.354 -79.005 1.00 80.94 249 SER A CA 1
ATOM 2056 C C . SER A 1 249 ? 67.979 11.128 -80.507 1.00 80.94 249 SER A C 1
ATOM 2058 O O . SER A 1 249 ? 69.123 11.066 -80.958 1.00 80.94 249 SER A O 1
ATOM 2060 N N . MET A 1 250 ? 66.905 11.053 -81.299 1.00 80.88 250 MET A N 1
ATOM 2061 C CA . MET A 1 250 ? 66.967 10.895 -82.752 1.00 80.88 250 MET A CA 1
ATOM 2062 C C . MET A 1 250 ? 67.387 12.178 -83.461 1.00 80.88 250 MET A C 1
ATOM 2064 O O . MET A 1 250 ? 68.137 12.111 -84.436 1.00 80.88 250 MET A O 1
ATOM 2068 N N . TRP A 1 251 ? 66.947 13.336 -82.967 1.00 84.31 251 TRP A N 1
ATOM 2069 C CA . TRP A 1 251 ? 67.397 14.635 -83.452 1.00 84.31 251 TRP A CA 1
ATOM 2070 C C . TRP A 1 251 ? 68.902 14.795 -83.227 1.00 84.31 251 TRP A C 1
ATOM 2072 O O . TRP A 1 251 ? 69.632 14.995 -84.192 1.00 84.31 251 TRP A O 1
ATOM 2082 N N . MET A 1 252 ? 69.382 14.552 -82.002 1.00 81.00 252 MET A N 1
ATOM 2083 C CA . MET A 1 252 ? 70.803 14.645 -81.639 1.00 81.00 252 MET A CA 1
ATOM 2084 C C . MET A 1 252 ? 71.716 13.687 -82.418 1.00 81.00 252 MET A C 1
ATOM 2086 O O . MET A 1 252 ? 72.887 13.999 -82.618 1.00 81.00 252 MET A O 1
ATOM 2090 N N . LYS A 1 253 ? 71.198 12.544 -82.893 1.00 82.69 253 LYS A N 1
ATOM 2091 C CA . LYS A 1 253 ? 71.916 11.641 -83.815 1.00 82.69 253 LYS A CA 1
ATOM 2092 C C . LYS A 1 253 ? 72.024 12.185 -85.245 1.00 82.69 253 LYS A C 1
ATOM 2094 O O . LYS A 1 253 ? 72.955 11.815 -85.949 1.00 82.69 253 LYS A O 1
ATOM 2099 N N . LYS A 1 254 ? 71.069 13.009 -85.693 1.00 85.69 254 LYS A N 1
ATOM 2100 C CA . LYS A 1 254 ? 71.022 13.574 -87.056 1.00 85.69 254 LYS A CA 1
ATOM 2101 C C . LYS A 1 254 ? 71.690 14.947 -87.156 1.00 85.69 254 LYS A C 1
ATOM 2103 O O . LYS A 1 254 ? 72.341 15.223 -88.157 1.00 85.69 254 LYS A O 1
ATOM 2108 N N . LYS A 1 255 ? 71.494 15.811 -86.157 1.00 82.06 255 LYS A N 1
ATOM 2109 C CA . LYS A 1 255 ? 72.038 17.173 -86.067 1.00 82.06 255 LYS A CA 1
ATOM 2110 C C . LYS A 1 255 ? 72.296 17.529 -84.607 1.00 82.06 255 LYS A C 1
ATOM 2112 O O . LYS A 1 255 ? 71.403 17.410 -83.773 1.00 82.06 255 LYS A O 1
ATOM 2117 N N . ARG A 1 256 ? 73.493 18.029 -84.296 1.00 83.62 256 ARG A N 1
ATOM 2118 C CA . ARG A 1 256 ? 73.883 18.429 -82.933 1.00 83.62 256 ARG A CA 1
ATOM 2119 C C . ARG A 1 256 ? 73.471 19.873 -82.611 1.00 83.62 256 ARG A C 1
ATOM 2121 O O . ARG A 1 256 ? 74.225 20.631 -82.021 1.00 83.62 256 ARG A O 1
ATOM 2128 N N . GLU A 1 257 ? 72.266 20.256 -83.012 1.00 86.69 257 GLU A N 1
ATOM 2129 C CA . GLU A 1 257 ? 71.709 21.608 -82.874 1.00 86.69 257 GLU A CA 1
ATOM 2130 C C . GLU A 1 257 ? 70.433 21.564 -82.032 1.00 86.69 257 GLU A C 1
ATOM 2132 O O . GLU A 1 257 ? 69.741 20.549 -81.995 1.00 86.69 257 GLU A O 1
ATOM 2137 N N . CYS A 1 258 ? 70.072 22.659 -81.372 1.00 81.44 258 CYS A N 1
ATOM 2138 C CA . CYS A 1 258 ? 68.832 22.741 -80.614 1.00 81.44 258 CYS A CA 1
ATOM 2139 C C . CYS A 1 258 ? 67.616 22.700 -81.555 1.00 81.44 258 CYS A C 1
ATOM 2141 O O . CYS A 1 258 ? 67.519 23.553 -82.437 1.00 81.44 258 CYS A O 1
ATOM 2143 N N . PRO A 1 259 ? 66.642 21.786 -81.370 1.00 81.50 259 PRO A N 1
ATOM 2144 C CA . PRO A 1 259 ? 65.467 21.721 -82.242 1.00 81.50 259 PRO A CA 1
ATOM 2145 C C . PRO A 1 259 ? 64.575 22.974 -82.157 1.00 81.50 259 PRO A C 1
ATOM 2147 O O . PRO A 1 259 ? 63.776 23.204 -83.058 1.00 81.50 259 PRO A O 1
ATOM 2150 N N . ILE A 1 260 ? 64.723 23.791 -81.103 1.00 85.50 260 ILE A N 1
ATOM 2151 C CA . ILE A 1 260 ? 63.961 25.032 -80.895 1.00 85.50 260 ILE A CA 1
ATOM 2152 C C . ILE A 1 260 ? 64.689 26.239 -81.510 1.00 85.50 260 ILE A C 1
ATOM 2154 O O . ILE A 1 260 ? 64.117 26.940 -82.337 1.00 85.50 260 ILE A O 1
ATOM 2158 N N . CYS A 1 261 ? 65.950 26.486 -81.132 1.00 87.56 261 CYS A N 1
ATOM 2159 C CA . CYS A 1 261 ? 66.689 27.701 -81.520 1.00 87.56 261 CYS A CA 1
ATOM 2160 C C . CYS A 1 261 ? 67.829 27.486 -82.533 1.00 87.56 261 CYS A C 1
ATOM 2162 O O . CYS A 1 261 ? 68.521 28.440 -82.870 1.00 87.56 261 CYS A O 1
ATOM 2164 N N . ARG A 1 262 ? 68.050 26.251 -83.006 1.00 85.62 262 ARG A N 1
ATOM 2165 C CA . ARG A 1 262 ? 69.101 25.837 -83.966 1.00 85.62 262 ARG A CA 1
ATOM 2166 C C . ARG A 1 262 ? 70.561 26.110 -83.560 1.00 85.62 262 ARG A C 1
ATOM 2168 O O . ARG A 1 262 ? 71.463 25.789 -84.321 1.00 85.62 262 ARG A O 1
ATOM 2175 N N . ALA A 1 263 ? 70.823 26.627 -82.360 1.00 85.06 263 ALA A N 1
ATOM 2176 C CA . ALA A 1 263 ? 72.181 26.772 -81.828 1.00 85.06 263 ALA A CA 1
ATOM 2177 C C . ALA A 1 263 ? 72.837 25.402 -81.561 1.00 85.06 263 ALA A C 1
ATOM 2179 O O . ALA A 1 263 ? 72.151 24.473 -81.128 1.00 85.06 263 ALA A O 1
ATOM 2180 N N . GLU A 1 264 ? 74.151 25.265 -81.772 1.00 85.75 264 GLU A N 1
ATOM 2181 C CA . GLU A 1 264 ? 74.860 23.997 -81.536 1.00 85.75 264 GLU A CA 1
ATOM 2182 C C . GLU A 1 264 ? 74.789 23.573 -80.053 1.00 85.75 264 GLU A C 1
ATOM 2184 O O . GLU A 1 264 ? 75.124 24.335 -79.143 1.00 85.75 264 GLU A O 1
ATOM 2189 N N . ILE A 1 265 ? 74.375 22.330 -79.791 1.00 84.81 265 ILE A N 1
ATOM 2190 C CA . ILE A 1 265 ? 74.315 21.768 -78.439 1.00 84.81 265 ILE A CA 1
ATOM 2191 C C . ILE A 1 265 ? 75.703 21.268 -78.048 1.00 84.81 265 ILE A C 1
ATOM 2193 O O . ILE A 1 265 ? 76.074 20.119 -78.290 1.00 84.81 265 ILE A O 1
ATOM 2197 N N . THR A 1 266 ? 76.461 22.126 -77.371 1.00 81.94 266 THR A N 1
ATOM 2198 C CA . THR A 1 266 ? 77.780 21.776 -76.829 1.00 81.94 266 THR A CA 1
ATOM 2199 C C . THR A 1 266 ? 77.691 20.865 -75.602 1.00 81.94 266 THR A C 1
ATOM 2201 O O . THR A 1 266 ? 78.487 19.931 -75.480 1.00 81.94 266 THR A O 1
ATOM 2204 N N . THR A 1 267 ? 76.707 21.087 -74.723 1.00 80.94 267 THR A N 1
ATOM 2205 C CA . THR A 1 267 ? 76.497 20.340 -73.471 1.00 80.94 267 THR A CA 1
ATOM 2206 C C . THR A 1 267 ? 75.009 20.090 -73.198 1.00 80.94 267 THR A C 1
ATOM 2208 O O . THR A 1 267 ? 74.153 20.855 -73.633 1.00 80.94 267 THR A O 1
ATOM 2211 N N . ILE A 1 268 ? 74.702 19.021 -72.456 1.00 79.25 268 ILE A N 1
ATOM 2212 C CA . ILE A 1 268 ? 73.371 18.737 -71.897 1.00 79.25 268 ILE A CA 1
ATOM 2213 C C . ILE A 1 268 ? 73.549 18.648 -70.380 1.00 79.25 268 ILE A C 1
ATOM 2215 O O . ILE A 1 268 ? 74.456 17.957 -69.914 1.00 79.25 268 ILE A O 1
ATOM 2219 N N . SER A 1 269 ? 72.705 19.338 -69.614 1.00 80.50 269 SER A N 1
ATOM 2220 C CA . SER A 1 269 ? 72.770 19.376 -68.149 1.00 80.50 269 SER A CA 1
ATOM 2221 C C . SER A 1 269 ? 71.391 19.148 -67.531 1.00 80.50 269 SER A C 1
ATOM 2223 O O . SER A 1 269 ? 70.374 19.512 -68.121 1.00 80.50 269 SER A O 1
ATOM 2225 N N . ARG A 1 270 ? 71.354 18.554 -66.333 1.00 81.25 270 ARG A N 1
ATOM 2226 C CA . ARG A 1 270 ? 70.126 18.377 -65.549 1.00 81.25 270 ARG A CA 1
ATOM 2227 C C . ARG A 1 270 ? 69.858 19.638 -64.723 1.00 81.25 270 ARG A C 1
ATOM 2229 O O . ARG A 1 270 ? 70.723 20.072 -63.965 1.00 81.25 270 ARG A O 1
ATOM 2236 N N . SER A 1 271 ? 68.661 20.211 -64.847 1.00 86.12 271 SER A N 1
ATOM 2237 C CA . SER A 1 271 ? 68.283 21.422 -64.110 1.00 86.12 271 SER A CA 1
ATOM 2238 C C . SER A 1 271 ? 67.790 21.097 -62.699 1.00 86.12 271 SER A C 1
ATOM 2240 O O . SER A 1 271 ? 66.600 20.873 -62.482 1.00 86.12 271 SER A O 1
ATOM 2242 N N . LEU A 1 272 ? 68.709 21.141 -61.729 1.00 86.50 272 LEU A N 1
ATOM 2243 C CA . LEU A 1 272 ? 68.393 20.942 -60.308 1.00 86.50 272 LEU A CA 1
ATOM 2244 C C . LEU A 1 272 ? 67.333 21.927 -59.786 1.00 86.50 272 LEU A C 1
ATOM 2246 O O . LEU A 1 272 ? 66.552 21.571 -58.916 1.00 86.50 272 LEU A O 1
ATOM 2250 N N . ALA A 1 273 ? 67.267 23.147 -60.330 1.00 86.94 273 ALA A N 1
ATOM 2251 C CA . ALA A 1 273 ? 66.245 24.122 -59.950 1.00 86.94 273 ALA A CA 1
ATOM 2252 C C . ALA A 1 273 ? 64.829 23.662 -60.342 1.00 86.94 273 ALA A C 1
ATOM 2254 O O . ALA A 1 273 ? 63.901 23.807 -59.550 1.00 86.94 273 ALA A O 1
ATOM 2255 N N . LEU A 1 274 ? 64.670 23.060 -61.529 1.00 84.62 274 LEU A N 1
ATOM 2256 C CA . LEU A 1 274 ? 63.390 22.490 -61.961 1.00 84.62 274 LEU A CA 1
ATOM 2257 C C . LEU A 1 274 ? 63.058 21.215 -61.180 1.00 84.62 274 LEU A C 1
ATOM 2259 O O . LEU A 1 274 ? 61.917 21.050 -60.762 1.00 84.62 274 LEU A O 1
ATOM 2263 N N . ASP A 1 275 ? 64.042 20.343 -60.939 1.00 83.50 275 ASP A N 1
ATOM 2264 C CA . ASP A 1 275 ? 63.849 19.150 -60.106 1.00 83.50 275 ASP A CA 1
ATOM 2265 C C . ASP A 1 275 ? 63.343 19.523 -58.700 1.00 83.50 275 ASP A C 1
ATOM 2267 O O . ASP A 1 275 ? 62.311 19.012 -58.267 1.00 83.50 275 ASP A O 1
ATOM 2271 N N . ASN A 1 276 ? 64.017 20.467 -58.031 1.00 87.88 276 ASN A N 1
ATOM 2272 C CA . ASN A 1 276 ? 63.660 20.938 -56.691 1.00 87.88 276 ASN A CA 1
ATOM 2273 C C . ASN A 1 276 ? 62.276 21.604 -56.659 1.00 87.88 276 ASN A C 1
ATOM 2275 O O . ASN A 1 276 ? 61.497 21.341 -55.745 1.00 87.88 276 ASN A O 1
ATOM 2279 N N . PHE A 1 277 ? 61.949 22.438 -57.655 1.00 89.81 277 PHE A N 1
ATOM 2280 C CA . PHE A 1 277 ? 60.633 23.078 -57.749 1.00 89.81 277 PHE A CA 1
ATOM 2281 C C . PHE A 1 277 ? 59.512 22.038 -57.874 1.00 89.81 277 PHE A C 1
ATOM 2283 O O . PHE A 1 277 ? 58.529 22.093 -57.140 1.00 89.81 277 PHE A O 1
ATOM 2290 N N . ILE A 1 278 ? 59.686 21.032 -58.739 1.00 87.50 278 ILE A N 1
ATOM 2291 C CA . ILE A 1 278 ? 58.691 19.965 -58.900 1.00 87.50 278 ILE A CA 1
ATOM 2292 C C . ILE A 1 278 ? 58.583 19.117 -57.620 1.00 87.50 278 ILE A C 1
ATOM 2294 O O . ILE A 1 278 ? 57.484 18.698 -57.259 1.00 87.50 278 ILE A O 1
ATOM 2298 N N . GLU A 1 279 ? 59.687 18.856 -56.913 1.00 86.12 279 GLU A N 1
ATOM 2299 C CA . GLU A 1 279 ? 59.649 18.169 -55.614 1.00 86.12 279 GLU A CA 1
ATOM 2300 C C . GLU A 1 279 ? 58.905 18.986 -54.544 1.00 86.12 279 GLU A C 1
ATOM 2302 O O . GLU A 1 279 ? 58.128 18.406 -53.784 1.00 86.12 279 GLU A O 1
ATOM 2307 N N . GLN A 1 280 ? 59.048 20.317 -54.526 1.00 89.25 280 GLN A N 1
ATOM 2308 C CA . GLN A 1 280 ? 58.270 21.199 -53.651 1.00 89.25 280 GLN A CA 1
ATOM 2309 C C . GLN A 1 280 ? 56.766 21.119 -53.957 1.00 89.25 280 GLN A C 1
ATOM 2311 O O . GLN A 1 280 ? 55.993 20.791 -53.060 1.00 89.25 280 GLN A O 1
ATOM 2316 N N . THR A 1 281 ? 56.349 21.303 -55.216 1.00 86.81 281 THR A N 1
ATOM 2317 C CA . THR A 1 281 ? 54.927 21.213 -55.607 1.00 86.81 281 THR A CA 1
ATOM 2318 C C . THR A 1 281 ? 54.325 19.839 -55.288 1.00 86.81 281 THR A C 1
ATOM 2320 O O . THR A 1 281 ? 53.182 19.729 -54.856 1.00 86.81 281 THR A O 1
ATOM 2323 N N . VAL A 1 282 ? 55.095 18.758 -55.444 1.00 86.75 282 VAL A N 1
ATOM 2324 C CA . VAL A 1 282 ? 54.652 17.400 -55.078 1.00 86.75 282 VAL A CA 1
ATOM 2325 C C . VAL A 1 282 ? 54.494 17.239 -53.566 1.00 86.75 282 VAL A C 1
ATOM 2327 O O . VAL A 1 282 ? 53.617 16.500 -53.116 1.00 86.75 282 VAL A O 1
ATOM 2330 N N . ASN A 1 283 ? 55.313 17.919 -52.763 1.00 85.31 283 ASN A N 1
ATOM 2331 C CA . ASN A 1 283 ? 55.211 17.870 -51.307 1.00 85.31 283 ASN A CA 1
ATOM 2332 C C . ASN A 1 283 ? 53.944 18.548 -50.756 1.00 85.31 283 ASN A C 1
ATOM 2334 O O . ASN A 1 283 ? 53.580 18.271 -49.613 1.00 85.31 283 ASN A O 1
ATOM 2338 N N . GLU A 1 284 ? 53.228 19.328 -51.561 1.00 87.81 284 GLU A N 1
ATOM 2339 C CA . GLU A 1 284 ? 51.930 19.921 -51.212 1.00 87.81 284 GLU A CA 1
ATOM 2340 C C . GLU A 1 284 ? 50.738 18.995 -51.555 1.00 87.81 284 GLU A C 1
ATOM 2342 O O . GLU A 1 284 ? 49.634 19.185 -51.050 1.00 87.81 284 GLU A O 1
ATOM 2347 N N . LEU A 1 285 ? 50.952 17.941 -52.357 1.00 86.62 285 LEU A N 1
ATOM 2348 C CA . LEU A 1 285 ? 49.913 16.974 -52.742 1.00 86.62 285 LEU A CA 1
ATOM 2349 C C . LEU A 1 285 ? 49.605 15.947 -51.637 1.00 86.62 285 LEU A C 1
ATOM 2351 O O . LEU A 1 285 ? 50.383 15.737 -50.705 1.00 86.62 285 LEU A O 1
ATOM 2355 N N . SER A 1 286 ? 48.484 15.228 -51.768 1.00 82.81 286 SER A N 1
ATOM 2356 C CA . SER A 1 286 ? 48.125 14.145 -50.841 1.00 82.81 286 SER A CA 1
ATOM 2357 C C . SER A 1 286 ? 49.112 12.968 -50.883 1.00 82.81 286 SER A C 1
ATOM 2359 O O . SER A 1 286 ? 49.770 12.705 -51.892 1.00 82.81 286 SER A O 1
ATOM 2361 N N . THR A 1 287 ? 49.202 12.225 -49.774 1.00 80.81 287 THR A N 1
ATOM 2362 C CA . THR A 1 287 ? 50.143 11.101 -49.577 1.00 80.81 287 THR A CA 1
ATOM 2363 C C . THR A 1 287 ? 50.103 10.071 -50.709 1.00 80.81 287 THR A C 1
ATOM 2365 O O . THR A 1 287 ? 51.158 9.667 -51.194 1.00 80.81 287 THR A O 1
ATOM 2368 N N . HIS A 1 288 ? 48.906 9.728 -51.193 1.00 78.38 288 HIS A N 1
ATOM 2369 C CA . HIS A 1 288 ? 48.689 8.854 -52.351 1.00 78.38 288 HIS A CA 1
ATOM 2370 C C . HIS A 1 288 ? 49.464 9.314 -53.600 1.00 78.38 288 HIS A C 1
ATOM 2372 O O . HIS A 1 288 ? 50.184 8.532 -54.220 1.00 78.38 288 HIS A O 1
ATOM 2378 N N . HIS A 1 289 ? 49.383 10.603 -53.941 1.00 75.38 289 HIS A N 1
ATOM 2379 C CA . HIS A 1 289 ? 50.029 11.161 -55.132 1.00 75.38 289 HIS A CA 1
ATOM 2380 C C . HIS A 1 289 ? 51.555 11.250 -54.980 1.00 75.38 289 HIS A C 1
ATOM 2382 O O . HIS A 1 289 ? 52.283 11.025 -55.952 1.00 75.38 289 HIS A O 1
ATOM 2388 N N . LYS A 1 290 ? 52.055 11.504 -53.760 1.00 83.44 290 LYS A N 1
ATOM 2389 C CA . LYS A 1 290 ? 53.496 11.449 -53.454 1.00 83.44 290 LYS A CA 1
ATOM 2390 C C . LYS A 1 290 ? 54.059 10.045 -53.665 1.00 83.44 290 LYS A C 1
ATOM 2392 O O . LYS A 1 290 ? 55.099 9.897 -54.309 1.00 83.44 290 LYS A O 1
ATOM 2397 N N . GLU A 1 291 ? 53.371 9.025 -53.149 1.00 83.25 291 GLU A N 1
ATOM 2398 C CA . GLU A 1 291 ? 53.795 7.630 -53.286 1.00 83.25 291 GLU A CA 1
ATOM 2399 C C . GLU A 1 291 ? 53.752 7.182 -54.748 1.00 83.25 291 GLU A C 1
ATOM 2401 O O . GLU A 1 291 ? 54.750 6.676 -55.264 1.00 83.25 291 GLU A O 1
ATOM 2406 N N . ARG A 1 292 ? 52.653 7.486 -55.458 1.00 80.38 292 ARG A N 1
ATOM 2407 C CA . ARG A 1 292 ? 52.523 7.194 -56.889 1.00 80.38 292 ARG A CA 1
ATOM 2408 C C . ARG A 1 292 ? 53.682 7.804 -57.673 1.00 80.38 292 ARG A C 1
ATOM 2410 O O . ARG A 1 292 ? 54.372 7.080 -58.380 1.00 80.38 292 ARG A O 1
ATOM 2417 N N . ARG A 1 293 ? 54.005 9.094 -57.495 1.00 82.69 293 ARG A N 1
ATOM 2418 C CA . ARG A 1 293 ? 55.170 9.701 -58.172 1.00 82.69 293 ARG A CA 1
ATOM 2419 C C . ARG A 1 293 ? 56.485 9.000 -57.817 1.00 82.69 293 ARG A C 1
ATOM 2421 O O . ARG A 1 293 ? 57.307 8.798 -58.712 1.00 82.69 293 ARG A O 1
ATOM 2428 N N . ARG A 1 294 ? 56.706 8.633 -56.549 1.00 84.00 294 ARG A N 1
ATOM 2429 C CA . ARG A 1 294 ? 57.924 7.928 -56.113 1.00 84.00 294 ARG A CA 1
ATOM 2430 C C . ARG A 1 294 ? 58.084 6.596 -56.846 1.00 84.00 294 ARG A C 1
ATOM 2432 O O . ARG A 1 294 ? 59.171 6.305 -57.347 1.00 84.00 294 ARG A O 1
ATOM 2439 N N . GLU A 1 295 ? 56.996 5.841 -56.976 1.00 82.81 295 GLU A N 1
ATOM 2440 C CA . GLU A 1 295 ? 56.933 4.606 -57.756 1.00 82.81 295 GLU A CA 1
ATOM 2441 C C . GLU A 1 295 ? 57.321 4.849 -59.227 1.00 82.81 295 GLU A C 1
ATOM 2443 O O . GLU A 1 295 ? 58.243 4.206 -59.733 1.00 82.81 295 GLU A O 1
ATOM 2448 N N . LEU A 1 296 ? 56.705 5.832 -59.900 1.00 76.38 296 LEU A N 1
ATOM 2449 C CA . LEU A 1 296 ? 56.988 6.151 -61.310 1.00 76.38 296 LEU A CA 1
ATOM 2450 C C . LEU A 1 296 ? 58.445 6.583 -61.534 1.00 76.38 296 LEU A C 1
ATOM 2452 O O . LEU A 1 296 ? 59.083 6.154 -62.495 1.00 76.38 296 LEU A O 1
ATOM 2456 N N . VAL A 1 297 ? 58.997 7.407 -60.638 1.00 79.69 297 VAL A N 1
ATOM 2457 C CA . VAL A 1 297 ? 60.401 7.842 -60.693 1.00 79.69 297 VAL A CA 1
ATOM 2458 C C . VAL A 1 297 ? 61.345 6.649 -60.518 1.00 79.69 297 VAL A C 1
ATOM 2460 O O . VAL A 1 297 ? 62.372 6.575 -61.196 1.00 79.69 297 VAL A O 1
ATOM 2463 N N . ASN A 1 298 ? 61.005 5.688 -59.657 1.00 81.75 298 ASN A N 1
ATOM 2464 C CA . ASN A 1 298 ? 61.789 4.468 -59.472 1.00 81.75 298 ASN A CA 1
ATOM 2465 C C . ASN A 1 298 ? 61.693 3.527 -60.684 1.00 81.75 298 ASN A C 1
ATOM 2467 O O . ASN A 1 298 ? 62.732 3.043 -61.140 1.00 81.75 298 ASN A O 1
ATOM 2471 N N . GLN A 1 299 ? 60.500 3.351 -61.266 1.00 75.94 299 GLN A N 1
ATOM 2472 C CA . GLN A 1 299 ? 60.295 2.635 -62.534 1.00 75.94 299 GLN A CA 1
ATOM 2473 C C . GLN A 1 299 ? 61.140 3.256 -63.660 1.00 75.94 299 GLN A C 1
ATOM 2475 O O . GLN A 1 299 ? 61.873 2.547 -64.349 1.00 75.94 299 GLN A O 1
ATOM 2480 N N . HIS A 1 300 ? 61.124 4.585 -63.811 1.00 71.06 300 HIS A N 1
ATOM 2481 C CA . HIS A 1 300 ? 61.891 5.276 -64.852 1.00 71.06 300 HIS A CA 1
ATOM 2482 C C . HIS A 1 300 ? 63.411 5.180 -64.621 1.00 71.06 300 HIS A C 1
ATOM 2484 O O . HIS A 1 300 ? 64.163 4.874 -65.545 1.00 71.06 300 HIS A O 1
ATOM 2490 N N . LYS A 1 301 ? 63.881 5.322 -63.371 1.00 74.00 301 LYS A N 1
ATOM 2491 C CA . LYS A 1 301 ? 65.289 5.071 -63.002 1.00 74.00 301 LYS A CA 1
ATOM 2492 C C . LYS A 1 301 ? 65.716 3.623 -63.274 1.00 74.00 301 LYS A C 1
ATOM 2494 O O . LYS A 1 301 ? 66.885 3.388 -63.573 1.00 74.00 301 LYS A O 1
ATOM 2499 N N . ALA A 1 302 ? 64.828 2.639 -63.126 1.00 74.50 302 ALA A N 1
ATOM 2500 C CA . ALA A 1 302 ? 65.109 1.248 -63.487 1.00 74.50 302 ALA A CA 1
ATOM 2501 C C . ALA A 1 302 ? 65.199 1.073 -65.014 1.00 74.50 302 ALA A C 1
ATOM 2503 O O . ALA A 1 302 ? 66.196 0.542 -65.498 1.00 74.50 302 ALA A O 1
ATOM 2504 N N . ALA A 1 303 ? 64.241 1.618 -65.771 1.00 67.56 303 ALA A N 1
ATOM 2505 C CA . ALA A 1 303 ? 64.234 1.571 -67.234 1.00 67.56 303 ALA A CA 1
ATOM 2506 C C . ALA A 1 303 ? 65.484 2.224 -67.858 1.00 67.56 303 ALA A C 1
ATOM 2508 O O . ALA A 1 303 ? 66.137 1.617 -68.703 1.00 67.56 303 ALA A O 1
ATOM 2509 N N . CYS A 1 304 ? 65.891 3.413 -67.396 1.00 62.38 304 CYS A N 1
ATOM 2510 C CA . CYS A 1 304 ? 67.112 4.071 -67.881 1.00 62.38 304 CYS A CA 1
ATOM 2511 C C . CYS A 1 304 ? 68.391 3.266 -67.591 1.00 62.38 304 CYS A C 1
ATOM 2513 O O . CYS A 1 304 ? 69.319 3.289 -68.399 1.00 62.38 304 CYS A O 1
ATOM 2515 N N . ARG A 1 305 ? 68.437 2.528 -66.469 1.00 69.19 305 ARG A N 1
ATOM 2516 C CA . ARG A 1 305 ? 69.548 1.613 -66.148 1.00 69.19 305 ARG A CA 1
ATOM 2517 C C . ARG A 1 305 ? 69.550 0.381 -67.056 1.00 69.19 305 ARG A C 1
ATOM 2519 O O . ARG A 1 305 ? 70.614 0.011 -67.540 1.00 69.19 305 ARG A O 1
ATOM 2526 N N . ALA A 1 306 ? 68.384 -0.202 -67.337 1.00 62.00 306 ALA A N 1
ATOM 2527 C CA . ALA A 1 306 ? 68.248 -1.339 -68.252 1.00 62.00 306 ALA A CA 1
ATOM 2528 C C . ALA A 1 306 ? 68.602 -0.982 -69.711 1.00 62.00 306 ALA A C 1
ATOM 2530 O O . ALA A 1 306 ? 69.197 -1.791 -70.412 1.00 62.00 306 ALA A O 1
ATOM 2531 N N . MET A 1 307 ? 68.301 0.244 -70.156 1.00 52.31 307 MET A N 1
ATOM 2532 C CA . MET A 1 307 ? 68.615 0.729 -71.510 1.00 52.31 307 MET A CA 1
ATOM 2533 C C . MET A 1 307 ? 70.071 1.201 -71.701 1.00 52.31 307 MET A C 1
ATOM 2535 O O . MET A 1 307 ? 70.398 1.756 -72.748 1.00 52.31 307 MET A O 1
ATOM 2539 N N . GLY A 1 308 ? 70.954 1.030 -70.709 1.00 51.72 308 GLY A N 1
ATOM 2540 C CA . GLY A 1 308 ? 72.377 1.374 -70.834 1.00 51.72 308 GLY A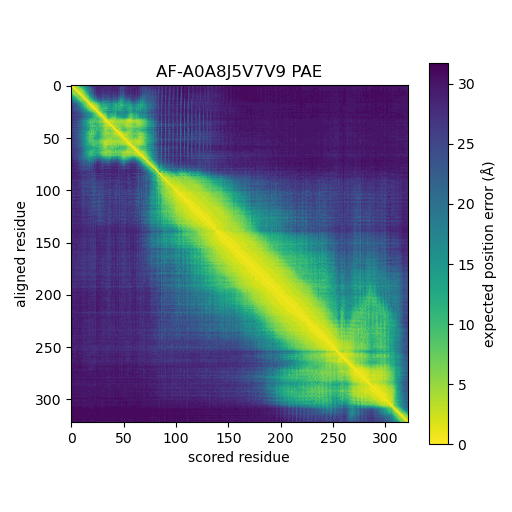 CA 1
ATOM 2541 C C . GLY A 1 308 ? 72.679 2.873 -70.993 1.00 51.72 308 GLY A C 1
ATOM 2542 O O . GLY A 1 308 ? 73.796 3.238 -71.364 1.00 51.72 308 GLY A O 1
ATOM 2543 N N . ILE A 1 309 ? 71.716 3.759 -70.707 1.00 52.44 309 ILE A N 1
ATOM 2544 C CA . ILE A 1 309 ? 71.892 5.213 -70.824 1.00 52.44 309 ILE A CA 1
ATOM 2545 C C . ILE A 1 309 ? 72.724 5.698 -69.630 1.00 52.44 309 ILE A C 1
ATOM 2547 O O . ILE A 1 309 ? 72.206 6.018 -68.558 1.00 52.44 309 ILE A O 1
ATOM 2551 N N . GLY A 1 310 ? 74.045 5.709 -69.812 1.00 43.75 310 GLY A N 1
ATOM 2552 C CA . GLY A 1 310 ? 75.005 6.080 -68.778 1.00 43.75 310 GLY A CA 1
ATOM 2553 C C . GLY A 1 310 ? 74.787 7.498 -68.245 1.00 43.75 310 GLY A C 1
ATOM 2554 O O . GLY A 1 310 ? 74.789 8.471 -68.998 1.00 43.75 310 GLY A O 1
ATOM 2555 N N . VAL A 1 311 ? 74.655 7.624 -66.921 1.00 42.47 311 VAL A N 1
ATOM 2556 C CA . VAL A 1 311 ? 74.616 8.923 -66.235 1.00 42.47 311 VAL A CA 1
ATOM 2557 C C . VAL A 1 311 ? 75.939 9.653 -66.481 1.00 42.47 311 VAL A C 1
ATOM 2559 O O . VAL A 1 311 ? 76.996 9.197 -66.038 1.00 42.47 311 VAL A O 1
ATOM 2562 N N . ILE A 1 312 ? 75.880 10.794 -67.173 1.00 43.88 312 ILE A N 1
ATOM 2563 C CA . ILE A 1 312 ? 77.053 11.621 -67.479 1.00 43.88 312 ILE A CA 1
ATOM 2564 C C . ILE A 1 312 ? 77.665 12.120 -66.162 1.00 43.88 312 ILE A C 1
ATOM 2566 O O . ILE A 1 312 ? 77.115 12.990 -65.487 1.00 43.88 312 ILE A O 1
ATOM 2570 N N . LYS A 1 313 ? 78.823 11.569 -65.782 1.00 38.25 313 LYS A N 1
ATOM 2571 C CA . LYS A 1 313 ? 79.585 12.023 -64.611 1.00 38.25 313 LYS A CA 1
ATOM 2572 C C . LYS A 1 313 ? 80.256 13.363 -64.929 1.00 38.25 313 LYS A C 1
ATOM 2574 O O . LYS A 1 313 ? 81.157 13.417 -65.765 1.00 38.25 313 LYS A O 1
ATOM 2579 N N . HIS A 1 314 ? 79.872 14.437 -64.239 1.00 38.62 314 HIS A N 1
ATOM 2580 C CA . HIS A 1 314 ? 80.576 15.717 -64.347 1.00 38.62 314 HIS A CA 1
ATOM 2581 C C . HIS A 1 314 ? 82.023 15.601 -63.830 1.00 38.62 314 HIS A C 1
ATOM 2583 O O . HIS A 1 314 ? 82.254 15.275 -62.664 1.00 38.62 314 HIS A O 1
ATOM 2589 N N . LYS A 1 315 ? 83.009 15.936 -64.675 1.00 37.31 315 LYS A N 1
ATOM 2590 C CA . LYS A 1 315 ? 84.382 16.216 -64.224 1.00 37.31 315 LYS A CA 1
ATOM 2591 C C . LYS A 1 315 ? 84.374 17.502 -63.389 1.00 37.31 315 LYS A C 1
ATOM 2593 O O . LYS A 1 315 ? 84.078 18.570 -63.920 1.00 37.31 315 LYS A O 1
ATOM 2598 N N . LYS A 1 316 ? 84.749 17.419 -62.106 1.00 35.84 316 LYS A N 1
ATOM 2599 C CA . LYS A 1 316 ? 85.068 18.605 -61.293 1.00 35.84 316 LYS A CA 1
ATOM 2600 C C . LYS A 1 316 ? 86.240 19.348 -61.942 1.00 35.84 316 LYS A C 1
ATOM 2602 O O . LYS A 1 316 ? 87.314 18.771 -62.099 1.00 35.84 316 LYS A O 1
ATOM 2607 N N . ARG A 1 317 ? 86.048 20.617 -62.307 1.00 35.69 317 ARG A N 1
ATOM 2608 C CA . ARG A 1 317 ? 87.128 21.488 -62.789 1.00 35.69 317 ARG A CA 1
ATOM 2609 C C . ARG A 1 317 ? 87.749 22.186 -61.579 1.00 35.69 317 ARG A C 1
ATOM 2611 O O . ARG A 1 317 ? 87.079 22.973 -60.918 1.00 35.69 317 ARG A O 1
ATOM 2618 N N . VAL A 1 318 ? 89.001 21.858 -61.266 1.00 42.53 318 VAL A N 1
ATOM 2619 C CA . VAL A 1 318 ? 89.761 22.523 -60.199 1.00 42.53 318 VAL A CA 1
ATOM 2620 C C . VAL A 1 318 ? 90.078 23.945 -60.656 1.00 42.53 318 VAL A C 1
ATOM 2622 O O . VAL A 1 318 ? 90.756 24.127 -61.665 1.00 42.53 318 VAL A O 1
ATOM 2625 N N . VAL A 1 319 ? 89.591 24.946 -59.925 1.00 42.88 319 VAL A N 1
ATOM 2626 C CA . VAL A 1 319 ? 89.960 26.350 -60.144 1.00 42.88 319 VAL A CA 1
ATOM 2627 C C . VAL A 1 319 ? 91.237 26.623 -59.356 1.00 42.88 319 VAL A C 1
ATOM 2629 O O . VAL A 1 319 ? 91.241 26.524 -58.131 1.00 42.88 319 VAL A O 1
ATOM 2632 N N . HIS A 1 320 ? 92.332 26.930 -60.051 1.00 39.31 320 HIS A N 1
ATOM 2633 C CA . HIS A 1 320 ? 93.530 27.472 -59.410 1.00 39.31 320 HIS A CA 1
ATOM 2634 C C . HIS A 1 320 ? 93.327 28.959 -59.112 1.00 39.31 320 HIS A C 1
ATOM 2636 O O . HIS A 1 320 ? 92.827 29.698 -59.960 1.00 39.31 320 HIS A O 1
ATOM 2642 N N . LYS A 1 321 ? 93.734 29.381 -57.910 1.00 41.25 321 LYS A N 1
ATOM 2643 C CA . LYS A 1 321 ? 93.801 30.791 -57.509 1.00 41.25 321 LYS A CA 1
ATOM 2644 C C . LYS A 1 321 ? 94.711 31.593 -58.445 1.00 41.25 321 LYS A C 1
ATOM 2646 O O . LYS A 1 321 ? 95.804 31.133 -58.783 1.00 41.25 321 LYS A O 1
ATOM 2651 N N . ARG A 1 322 ? 94.309 32.832 -58.711 1.00 37.56 322 ARG A N 1
ATOM 2652 C CA . ARG A 1 322 ? 95.180 34.007 -58.628 1.00 37.56 322 ARG A CA 1
ATOM 2653 C C . ARG A 1 322 ? 94.464 35.041 -57.770 1.00 37.56 322 ARG A C 1
ATOM 2655 O O . ARG A 1 322 ? 93.218 35.064 -57.870 1.00 37.56 322 ARG A O 1
#

Sequence (322 aa):
MDSSTSNEDGNKIEAENMIVLVKCDKENPELSDIYINKNNVNKDKPYVTHIGDFIQFSVSHKFKFYVKEFIENGPAKKKQRIDESVFNEEIKRQKAFAEEQELKRKELEEQLVNRQKEQEDLKARLDEIMKTKQEAEGKSEEQNELIKQLEDKIKAGNEVETQLQQNYTQLLSTVEAQKQQFEQLLNAERAKWQQTLDMTKQEKEAMEKKMLGDMAAWRLRQNAEWTTVVDELVKKEKDIQQKLVYCISMWMKKKRECPICRAEITTISRSLALDNFIEQTVNELSTHHKERRRELVNQHKAACRAMGIGVIKHKKRVVHKR

pLDDT: mean 78.05, std 20.56, range [30.33, 98.5]

Organism: NCBI:txid2053667

Foldseek 3Di:
DDDDDDDDDDDDDDDDAPFPLDDDDPPDPQQPFKDKPNHTDDNVDTDGDDQQIWIAGHPDPPRIDGHHDDDDDDDDDDDDDDDDPVVVVVVVVVVVVVVVVVVVVVVVVVVVVVVVVVVVVVVVVVVVVVVVVVVVVVVVVVVVVVVVVVVVVVVVVVVVVVVVVVVVVVVVVVVVVVVVVVVVVVVVVVVVVVVVVVVVVVVVVVVVVVVVVVVVVVVVVVVVVVVVVVVVVVVVVVVVVVVVVVVVVVCCVVAQADPVPRHGPPDDDDDPVVVVVVVVVQVVDDPVSVVVVVVVVVVVVVVCVVVVVDDDDDDDDDDDDD

Mean predicted aligned error: 20.79 Å

Solvent-accessible surface area (backbone atoms only — not comparable to full-atom values): 19489 Å² total; per-residue (Å²): 139,76,88,77,91,86,78,92,84,83,92,78,91,79,96,74,78,93,76,81,81,83,80,79,72,91,86,52,84,77,61,78,44,45,26,50,77,84,43,78,54,63,91,92,54,93,76,92,82,56,84,68,41,39,45,26,48,30,96,52,82,90,45,65,47,69,43,72,90,83,87,87,88,84,87,91,81,90,85,85,87,81,77,70,66,67,59,53,53,53,51,49,51,54,47,53,53,49,52,50,53,50,51,54,48,50,52,52,49,51,52,51,51,51,52,51,50,53,52,49,54,52,47,53,52,49,54,52,51,53,50,53,49,54,56,49,52,53,53,50,52,56,50,50,56,51,49,53,57,50,51,54,50,49,52,55,49,52,52,52,50,52,52,49,51,51,52,50,53,52,48,52,53,52,53,52,52,51,50,52,52,54,52,51,51,53,51,54,51,51,50,52,53,50,52,51,51,52,50,53,48,51,52,49,54,52,50,53,53,48,51,54,49,52,52,52,56,48,52,52,50,53,51,52,54,51,50,52,54,51,52,52,50,52,51,53,50,51,52,52,52,51,52,52,53,50,52,53,55,54,41,52,74,75,43,58,41,35,95,87,78,62,49,72,58,86,76,88,82,83,59,63,69,60,54,51,50,53,51,52,62,45,70,74,48,58,70,69,60,45,51,51,50,52,51,52,53,50,53,49,58,48,50,42,59,74,70,65,62,73,81,83,79,81,78,85,78,84,80,79,87,129

Radius of gyration: 99.41 Å; Cα contacts (8 Å, |Δi|>4): 83; chains: 1; bounding box: 202×60×221 Å